Protein AF-A0A4P6KV57-F1 (afdb_monomer_lite)

Radius of gyration: 24.07 Å; chains: 1; bounding box: 72×40×76 Å

InterPro domains:
  IPR019658 Protein of unknown function DUF2515 [PF10720] (82-349)

Foldseek 3Di:
DFAAADAPDDDPQDDRDLCFPPDFFDFSDDPVPWDWDWDQDPVRDIDIDTDTDTHHLLNLLLSLLVVLQVLQDDPSHGDPLLLLSLLSLLLLLLSLCNNGVLPLLSLLVSLVSLLLSLLLVLLVVLLVVLVVVLVVLCVVCPPPPVSNVSNPVSVVSNVLSVVSNVLSSLLSSQLSSAVRSLSVCCSNPNLVSSVVSLVSQLVCQVVHPDDLPPQARTRDSDPLSSVLRVCSVVVVSLVSSLSVVCCSLPVRCLRRALVDPSNQVSQLVLLQCQLVVPVPPSHDFDKGFLALENDHDPLRMQGQDSDSPGGCSDSVSVSVSSSVNSVSSVVCCVDPNVVRSSVRSVCSSVSGRSD

Organism: NCBI:txid321985

Secondary structure (DSSP, 8-state):
------TTS-BTTBPPPTTTTPPTTSB-S-GGGPEEEEEE-TTS-EEEEEE--B--HHHHHHHHHHHHHHHTEETTEE-S-HHHHHHHHHHHHHHHHHH-TT-HHHHHHHHHHHHHHHHHHHHHHHHHHHHHHHHHHHHHHTT-HHHHHTTHHHHHHHHHHHHHHHHHHHHHHHHHHHHHHHHHHHHHHHHHHHHHHGGGGGGGGGGS---STTSS-TT---HHHHHHHHHHHTT-HHHHHHHHHHIIIIIIHIIIIIT-HHHHHHHHHHHHHHHTT-TT------EEESSSSSS--TTTEEE--S-TT--TTSHHHHHHHHHHHHHHHHHHHHSTTHHHHHHHHHHHHTT----

pLDDT: mean 92.67, std 7.38, range [50.84, 98.81]

Structure (mmCIF, N/CA/C/O backbone):
data_AF-A0A4P6KV57-F1
#
_entry.id   AF-A0A4P6KV57-F1
#
loop_
_atom_site.group_PDB
_atom_site.id
_atom_site.type_symbol
_atom_site.label_atom_id
_atom_site.label_alt_id
_atom_site.label_comp_id
_atom_site.label_asym_id
_atom_site.label_entity_id
_atom_site.label_seq_id
_atom_site.pdbx_PDB_ins_code
_atom_site.Cartn_x
_atom_site.Cartn_y
_atom_site.Cartn_z
_atom_site.occupancy
_atom_site.B_iso_or_equiv
_atom_site.auth_seq_id
_atom_site.auth_comp_id
_atom_site.auth_asym_id
_atom_site.auth_atom_id
_atom_site.pdbx_PDB_model_num
ATOM 1 N N . MET A 1 1 ? 15.065 -5.234 21.129 1.00 55.03 1 MET A N 1
ATOM 2 C CA . MET A 1 1 ? 13.691 -5.625 21.519 1.00 55.03 1 MET A CA 1
ATOM 3 C C . MET A 1 1 ? 12.799 -5.371 20.309 1.00 55.03 1 MET A C 1
ATOM 5 O O . MET A 1 1 ? 13.012 -4.352 19.666 1.00 55.03 1 MET A O 1
ATOM 9 N N . LEU A 1 2 ? 11.907 -6.297 19.933 1.00 84.06 2 LEU A N 1
ATOM 10 C CA . LEU A 1 2 ? 10.995 -6.078 18.798 1.00 84.06 2 LEU A CA 1
ATOM 11 C C . LEU A 1 2 ? 10.057 -4.913 19.125 1.00 84.06 2 LEU A C 1
ATOM 13 O O . LEU A 1 2 ? 9.496 -4.892 20.222 1.00 84.06 2 LEU A O 1
ATOM 17 N N . ALA A 1 3 ? 9.891 -3.966 18.202 1.00 91.06 3 ALA A N 1
ATOM 18 C CA . ALA A 1 3 ? 8.933 -2.882 18.394 1.00 91.06 3 ALA A CA 1
ATOM 19 C C . ALA A 1 3 ? 7.509 -3.453 18.425 1.00 91.06 3 ALA A C 1
ATOM 21 O O . ALA A 1 3 ? 7.165 -4.309 17.602 1.00 91.06 3 ALA A O 1
ATOM 22 N N . ARG A 1 4 ? 6.700 -2.992 19.380 1.00 93.94 4 ARG A N 1
ATOM 23 C CA . ARG A 1 4 ? 5.300 -3.384 19.541 1.00 93.94 4 ARG A CA 1
ATOM 24 C C . ARG A 1 4 ? 4.481 -2.149 19.867 1.00 93.94 4 ARG A C 1
ATOM 26 O O . ARG A 1 4 ? 4.747 -1.482 20.866 1.00 93.94 4 ARG A O 1
ATOM 33 N N . TYR A 1 5 ? 3.470 -1.892 19.051 1.00 94.12 5 TYR A N 1
ATOM 34 C CA . TYR A 1 5 ? 2.559 -0.793 19.295 1.00 94.12 5 TYR A CA 1
ATOM 35 C C . TYR A 1 5 ? 1.652 -1.120 20.485 1.00 94.12 5 TYR A C 1
ATOM 37 O O . TYR A 1 5 ? 1.171 -2.249 20.623 1.00 94.12 5 TYR A O 1
ATOM 45 N N . VAL A 1 6 ? 1.417 -0.123 21.337 1.00 93.75 6 VAL A N 1
ATOM 46 C CA . VAL A 1 6 ? 0.483 -0.203 22.461 1.00 93.75 6 VAL A CA 1
ATOM 47 C C . VAL A 1 6 ? -0.546 0.919 22.294 1.00 93.75 6 VAL A C 1
ATOM 49 O O . VAL A 1 6 ? -0.169 2.091 22.397 1.00 93.75 6 VAL A O 1
ATOM 52 N N . PRO A 1 7 ? -1.827 0.598 22.028 1.00 92.88 7 PRO A N 1
ATOM 53 C CA . PRO A 1 7 ? -2.888 1.597 21.922 1.00 92.88 7 PRO A CA 1
ATOM 54 C C . PRO A 1 7 ? -2.913 2.539 23.124 1.00 92.88 7 PRO A C 1
ATOM 56 O O . PRO A 1 7 ? -2.722 2.105 24.260 1.00 92.88 7 PRO A O 1
ATOM 59 N N . GLY A 1 8 ? -3.148 3.827 22.875 1.00 90.62 8 GLY A N 1
ATOM 60 C CA . GLY A 1 8 ? -3.235 4.833 23.940 1.00 90.62 8 GLY A CA 1
ATOM 61 C C . GLY A 1 8 ? -1.898 5.337 24.471 1.00 90.62 8 GLY A C 1
ATOM 62 O O . GLY A 1 8 ? -1.881 6.202 25.342 1.00 90.62 8 GLY A O 1
ATOM 63 N N . THR A 1 9 ? -0.779 4.839 23.944 1.00 90.88 9 THR A N 1
ATOM 64 C CA . THR A 1 9 ? 0.557 5.333 24.291 1.00 90.88 9 THR A CA 1
ATOM 65 C C . THR A 1 9 ? 1.109 6.229 23.190 1.00 90.88 9 THR A C 1
ATOM 67 O O . THR A 1 9 ? 0.762 6.099 22.013 1.00 90.88 9 THR A O 1
ATOM 70 N N . THR A 1 10 ? 1.962 7.178 23.571 1.00 87.19 10 THR A N 1
ATOM 71 C CA . THR A 1 10 ? 2.678 8.008 22.604 1.00 87.19 10 THR A CA 1
ATOM 72 C C . THR A 1 10 ? 3.737 7.176 21.883 1.00 87.19 10 THR A C 1
ATOM 74 O O . THR A 1 10 ? 4.454 6.379 22.484 1.00 87.19 10 THR A O 1
ATOM 77 N N . ASN A 1 11 ? 3.850 7.372 20.572 1.00 90.50 11 ASN A N 1
ATOM 78 C CA . ASN A 1 11 ? 4.838 6.710 19.727 1.00 90.50 11 ASN A CA 1
ATOM 79 C C . ASN A 1 11 ? 5.336 7.710 18.668 1.00 90.50 11 ASN A C 1
ATOM 81 O O . ASN A 1 11 ? 4.523 8.485 18.161 1.00 90.50 11 ASN A O 1
ATOM 85 N N . PRO A 1 12 ? 6.627 7.696 18.278 1.00 91.00 12 PRO A N 1
ATOM 86 C CA . PRO A 1 12 ? 7.194 8.625 17.291 1.00 91.00 12 PRO A CA 1
ATOM 87 C C . PRO A 1 12 ? 6.460 8.697 15.944 1.00 91.00 12 PRO A C 1
ATOM 89 O O . PRO A 1 12 ? 6.641 9.666 15.210 1.00 91.00 12 PRO A O 1
ATOM 92 N N . TYR A 1 13 ? 5.655 7.691 15.594 1.00 94.12 13 TYR A N 1
ATOM 93 C CA . TYR A 1 13 ? 4.989 7.621 14.293 1.00 94.12 13 TYR A CA 1
ATOM 94 C C . TYR A 1 13 ? 3.495 7.944 14.321 1.00 94.12 13 TYR A C 1
ATOM 96 O O . TYR A 1 13 ? 2.954 8.314 13.280 1.00 94.12 13 TYR A O 1
ATOM 104 N N . PHE A 1 14 ? 2.833 7.793 15.472 1.00 94.62 14 PHE A N 1
ATOM 105 C CA . PHE A 1 14 ? 1.376 7.879 15.579 1.00 94.62 14 PHE A CA 1
ATOM 106 C C . PHE A 1 14 ? 0.977 8.583 16.873 1.00 94.62 14 PHE A C 1
ATOM 108 O O . PHE A 1 14 ? 1.408 8.193 17.959 1.00 94.62 14 PHE A O 1
ATOM 115 N N . SER A 1 15 ? 0.126 9.600 16.751 1.00 91.19 15 SER A N 1
ATOM 116 C CA . SER A 1 15 ? -0.560 10.195 17.894 1.00 91.19 15 SER A CA 1
ATOM 117 C C . SER A 1 15 ? -1.608 9.234 18.451 1.00 91.19 15 SER A C 1
ATOM 119 O O . SER A 1 15 ? -2.119 8.373 17.733 1.00 91.19 15 SER A O 1
ATOM 121 N N . ILE A 1 16 ? -1.979 9.431 19.716 1.00 92.19 16 ILE A N 1
ATOM 122 C CA . ILE A 1 16 ? -3.110 8.724 20.322 1.00 92.19 16 ILE A CA 1
ATOM 123 C C . ILE A 1 16 ? -4.366 9.030 19.499 1.00 92.19 16 ILE A C 1
ATOM 125 O O . ILE A 1 16 ? -4.663 10.193 19.210 1.00 92.19 16 ILE A O 1
ATOM 129 N N . HIS A 1 17 ? -5.088 7.989 19.086 1.00 93.44 17 HIS A N 1
ATOM 130 C CA . HIS A 1 17 ? -6.300 8.162 18.297 1.00 93.44 17 HIS A CA 1
ATOM 131 C C . HIS A 1 17 ? -7.378 8.882 19.121 1.00 93.44 17 HIS A C 1
ATOM 133 O O . HIS A 1 17 ? -7.594 8.566 20.289 1.00 93.44 17 HIS A O 1
ATOM 139 N N . LYS A 1 18 ? -8.118 9.817 18.511 1.00 91.31 18 LYS A N 1
ATOM 140 C CA . LYS A 1 18 ? -9.109 10.652 19.222 1.00 91.31 18 LYS A CA 1
ATOM 141 C C . LYS A 1 18 ? -10.232 9.875 19.924 1.00 91.31 18 LYS A C 1
ATOM 143 O O . LYS A 1 18 ? -10.870 10.404 20.823 1.00 91.31 18 LYS A O 1
ATOM 148 N N . TYR A 1 19 ? -10.489 8.638 19.497 1.00 93.50 19 TYR A N 1
ATOM 149 C CA . TYR A 1 19 ? -11.479 7.741 20.104 1.00 93.50 19 TYR A CA 1
ATOM 150 C C . TYR A 1 19 ? -10.838 6.560 20.843 1.00 93.50 19 TYR A C 1
ATOM 152 O O . TYR A 1 19 ? -11.492 5.539 21.066 1.00 93.50 19 TYR A O 1
ATOM 160 N N . HIS A 1 20 ? -9.551 6.662 21.184 1.00 93.38 20 HIS A N 1
ATOM 161 C CA . HIS A 1 20 ? -8.875 5.668 22.009 1.00 93.38 20 HIS A CA 1
ATOM 162 C C . HIS A 1 20 ? -9.647 5.438 23.318 1.00 93.38 20 HIS A C 1
ATOM 164 O O . HIS A 1 20 ? -10.141 6.383 23.929 1.00 93.38 20 HIS A O 1
ATOM 170 N N . GLY A 1 21 ? -9.786 4.179 23.735 1.00 90.88 21 GLY A N 1
ATOM 171 C CA . GLY A 1 21 ? -10.456 3.808 24.986 1.00 90.88 21 GLY A CA 1
ATOM 172 C C . GLY A 1 21 ? -11.981 3.986 25.014 1.00 90.88 21 GLY A C 1
ATOM 173 O O . GLY A 1 21 ? -12.617 3.511 25.949 1.00 90.88 21 GLY A O 1
ATOM 174 N N . ILE A 1 22 ? -12.596 4.608 23.999 1.00 93.94 22 ILE A N 1
ATOM 175 C CA . ILE A 1 22 ? -14.054 4.777 23.915 1.00 93.94 22 ILE A CA 1
ATOM 176 C C . ILE A 1 22 ? -14.661 3.567 23.185 1.00 93.94 22 ILE A C 1
ATOM 178 O O . ILE A 1 22 ? -14.327 3.338 22.017 1.00 93.94 22 ILE A O 1
ATOM 182 N N . PRO A 1 23 ? -15.550 2.773 23.812 1.00 94.56 23 PRO A N 1
ATOM 183 C CA . PRO A 1 23 ? -16.242 1.684 23.128 1.00 94.56 23 PRO A CA 1
ATOM 184 C C . PRO A 1 23 ? -17.264 2.198 22.107 1.00 94.56 23 PRO A C 1
ATOM 186 O O . PRO A 1 23 ? -17.882 3.247 22.290 1.00 94.56 23 PRO A O 1
ATOM 189 N N . VAL A 1 24 ? -17.512 1.422 21.053 1.00 94.25 24 VAL A N 1
ATOM 190 C CA . VAL A 1 24 ? -18.626 1.689 20.128 1.00 94.25 24 VAL A CA 1
ATOM 191 C C . VAL A 1 24 ? -19.961 1.681 20.888 1.00 94.25 24 VAL A C 1
ATOM 193 O O . VAL A 1 24 ? -20.148 0.924 21.842 1.00 94.25 24 VAL A O 1
ATOM 196 N N . ASN A 1 25 ? -20.890 2.532 20.457 1.00 93.50 25 ASN A N 1
ATOM 197 C CA . ASN A 1 25 ? -22.170 2.853 21.092 1.00 93.50 25 ASN A CA 1
ATOM 198 C C . ASN A 1 25 ? -22.045 3.558 22.452 1.00 93.50 25 ASN A C 1
ATOM 200 O O . ASN A 1 25 ? -22.992 3.562 23.240 1.00 93.50 25 ASN A O 1
ATOM 204 N N . ARG A 1 26 ? -20.891 4.171 22.740 1.00 93.06 26 ARG A N 1
ATOM 205 C CA . ARG A 1 26 ? -20.710 5.063 23.892 1.00 93.06 26 ARG A CA 1
ATOM 206 C C . ARG A 1 26 ? -20.599 6.512 23.452 1.00 93.06 26 ARG A C 1
ATOM 208 O O . ARG A 1 26 ? -20.257 6.810 22.310 1.00 93.06 26 ARG A O 1
ATOM 215 N N . ASN A 1 27 ? -20.944 7.393 24.381 1.00 90.06 27 ASN A N 1
ATOM 216 C CA . ASN A 1 27 ? -20.897 8.830 24.186 1.00 90.06 27 ASN A CA 1
ATOM 217 C C . ASN A 1 27 ? -19.448 9.298 23.953 1.00 90.06 27 ASN A C 1
ATOM 219 O O . ASN A 1 27 ? -18.544 8.844 24.652 1.00 90.06 27 ASN A O 1
ATOM 223 N N . ILE A 1 28 ? -19.248 10.189 22.979 1.00 88.81 28 ILE A N 1
ATOM 224 C CA . ILE A 1 28 ? -17.928 10.742 22.618 1.00 88.81 28 ILE A CA 1
ATOM 225 C C . ILE A 1 28 ? -17.664 12.139 23.183 1.00 88.81 28 ILE A C 1
ATOM 227 O O . ILE A 1 28 ? -16.560 12.649 23.019 1.00 88.81 28 ILE A O 1
ATOM 231 N N . ARG A 1 29 ? -18.661 12.765 23.818 1.00 82.12 29 ARG A N 1
ATOM 232 C CA . ARG A 1 29 ? -18.535 14.096 24.426 1.00 82.12 29 ARG A CA 1
ATOM 233 C C . ARG A 1 29 ? -18.564 14.032 25.941 1.00 82.12 29 ARG A C 1
ATOM 235 O O . ARG A 1 29 ? -19.228 13.168 26.512 1.00 82.12 29 ARG A O 1
ATOM 242 N N . GLN A 1 30 ? -17.917 14.986 26.589 1.00 76.62 30 GLN A N 1
ATOM 243 C CA . GLN A 1 30 ? -18.019 15.141 28.036 1.00 76.62 30 GLN A CA 1
ATOM 244 C C . GLN A 1 30 ? -19.433 15.627 28.438 1.00 76.62 30 GLN A C 1
ATOM 246 O O . GLN A 1 30 ? -20.086 16.305 27.634 1.00 76.62 30 GLN A O 1
ATOM 251 N N . PRO A 1 31 ? -19.945 15.278 29.637 1.00 74.00 31 PRO A N 1
ATOM 252 C CA . PRO A 1 31 ? -21.265 15.708 30.112 1.00 74.00 31 PRO A CA 1
ATOM 253 C C . PRO A 1 31 ? -21.504 17.219 30.086 1.00 74.00 31 PRO A C 1
ATOM 255 O O . PRO A 1 31 ? -22.632 17.669 29.902 1.00 74.00 31 PRO A O 1
ATOM 258 N N . GLU A 1 32 ? -20.450 18.013 30.221 1.00 75.50 32 GLU A N 1
ATOM 259 C CA . GLU A 1 32 ? -20.501 19.475 30.236 1.00 75.50 32 GLU A CA 1
ATOM 260 C C . GLU A 1 32 ? -20.812 20.067 28.848 1.00 75.50 32 GLU A C 1
ATOM 262 O O . GLU A 1 32 ? -21.258 21.207 28.737 1.00 75.50 32 GLU A O 1
ATOM 267 N N . GLU A 1 33 ? -20.634 19.288 27.776 1.00 75.38 33 GLU A N 1
ATOM 268 C CA . GLU A 1 33 ? -20.907 19.696 26.390 1.00 75.38 33 GLU A CA 1
ATOM 269 C C . GLU A 1 33 ? -22.331 19.343 25.924 1.00 75.38 33 GLU A C 1
ATOM 271 O O . GLU A 1 33 ? -22.698 19.530 24.755 1.00 75.38 33 GLU A O 1
ATOM 276 N N . TRP A 1 34 ? -23.141 18.784 26.822 1.00 81.00 34 TRP A N 1
ATOM 277 C CA . TRP A 1 34 ? -24.468 18.270 26.523 1.00 81.00 34 TRP A CA 1
ATOM 278 C C . TRP A 1 34 ? -25.489 19.385 26.315 1.00 81.00 34 TRP A C 1
ATOM 280 O O . TRP A 1 34 ? -25.709 20.246 27.164 1.00 81.00 34 TRP A O 1
ATOM 290 N N . LYS A 1 35 ? -26.181 19.334 25.173 1.00 77.38 35 LYS A N 1
ATOM 291 C CA . LYS A 1 35 ? -27.259 20.273 24.858 1.00 77.38 35 LYS A CA 1
ATOM 292 C C . LYS A 1 35 ? -28.606 19.679 25.251 1.00 77.38 35 LYS A C 1
ATOM 294 O O . LYS A 1 35 ? -29.027 18.655 24.702 1.00 77.38 35 LYS A O 1
ATOM 299 N N . THR A 1 36 ? -29.296 20.352 26.165 1.00 82.19 36 THR A N 1
ATOM 300 C CA . THR A 1 36 ? -30.670 20.018 26.546 1.00 82.19 36 THR A CA 1
ATOM 301 C C . THR A 1 36 ? -31.629 20.423 25.428 1.00 82.19 36 THR A C 1
ATOM 303 O O . THR A 1 36 ? -31.625 21.571 24.984 1.00 82.19 36 THR A O 1
ATOM 306 N N . LYS A 1 37 ? -32.476 19.496 24.981 1.00 83.12 37 LYS A N 1
ATOM 307 C CA . LYS A 1 37 ? -33.562 19.755 24.030 1.00 83.12 37 LYS A CA 1
ATOM 308 C C . LYS A 1 37 ? -34.899 19.334 24.630 1.00 83.12 37 LYS A C 1
ATOM 310 O O . LYS A 1 37 ? -34.992 18.343 25.353 1.00 83.12 37 LYS A O 1
ATOM 315 N N . GLY A 1 38 ? -35.932 20.113 24.326 1.00 85.38 38 GLY A N 1
ATOM 316 C CA . GLY A 1 38 ? -37.315 19.719 24.566 1.00 85.38 38 GLY A CA 1
ATOM 317 C C . GLY A 1 38 ? -37.806 18.804 23.447 1.00 85.38 38 GLY A C 1
ATOM 318 O O . GLY A 1 38 ? -37.489 19.041 22.280 1.00 85.38 38 GLY A O 1
ATOM 319 N N . TYR A 1 39 ? -38.587 17.785 23.788 1.00 83.12 39 TYR A N 1
ATOM 320 C CA . TYR A 1 39 ? -39.282 16.935 22.821 1.00 83.12 39 TYR A CA 1
ATOM 321 C C . TYR A 1 39 ? -40.716 16.702 23.281 1.00 83.12 39 TYR A C 1
ATOM 323 O O . TYR A 1 39 ? -40.974 16.568 24.477 1.00 83.12 39 TYR A O 1
ATOM 331 N N . VAL A 1 40 ? -41.640 16.625 22.330 1.00 84.94 40 VAL A N 1
ATOM 332 C CA . VAL A 1 40 ? -43.042 16.294 22.594 1.00 84.94 40 VAL A CA 1
ATOM 333 C C . VAL A 1 40 ? -43.276 14.873 22.102 1.00 84.94 40 VAL A C 1
ATOM 335 O O . VAL A 1 40 ? -43.032 14.574 20.934 1.00 84.94 40 VAL A O 1
ATOM 338 N N . ALA A 1 41 ? -43.682 13.979 23.001 1.00 79.56 41 ALA A N 1
ATOM 339 C CA . ALA A 1 41 ? -44.022 12.610 22.630 1.00 79.56 41 ALA A CA 1
ATOM 340 C C . ALA A 1 41 ? -45.354 12.568 21.863 1.00 79.56 41 ALA A C 1
ATOM 342 O O . ALA A 1 41 ? -46.149 13.503 21.928 1.00 79.56 41 ALA A O 1
ATOM 343 N N . MET A 1 42 ? -45.636 11.455 21.176 1.00 81.50 42 MET A N 1
ATOM 344 C CA . MET A 1 42 ? -46.879 11.277 20.403 1.00 81.50 42 MET A CA 1
ATOM 345 C C . MET A 1 42 ? -48.161 11.446 21.237 1.00 81.50 42 MET A C 1
ATOM 347 O O . MET A 1 42 ? -49.208 11.759 20.689 1.00 81.50 42 MET A O 1
ATOM 351 N N . ASN A 1 43 ? -48.081 11.288 22.561 1.00 90.06 43 ASN A N 1
ATOM 352 C CA . ASN A 1 43 ? -49.187 11.528 23.493 1.00 90.06 43 ASN A CA 1
ATOM 353 C C . ASN A 1 43 ? -49.328 13.002 23.938 1.00 90.06 43 ASN A C 1
ATOM 355 O O . ASN A 1 43 ? -50.054 13.280 24.888 1.00 90.06 43 ASN A O 1
ATOM 359 N N . GLY A 1 44 ? -48.598 13.938 23.321 1.00 86.06 44 GLY A N 1
ATOM 360 C CA . GLY A 1 44 ? -48.636 15.371 23.638 1.00 86.06 44 GLY A CA 1
ATOM 361 C C . GLY A 1 44 ? -47.839 15.783 24.881 1.00 86.06 44 GLY A C 1
ATOM 362 O O . GLY A 1 44 ? -47.765 16.971 25.194 1.00 86.06 44 GLY A O 1
ATOM 363 N N . LYS A 1 45 ? -47.208 14.842 25.596 1.00 91.44 45 LYS A N 1
ATOM 364 C CA . LYS A 1 45 ? -46.428 15.150 26.800 1.00 91.44 45 LYS A CA 1
ATOM 365 C C . LYS A 1 45 ? -45.051 15.704 26.435 1.00 91.44 45 LYS A C 1
ATOM 367 O O . LYS A 1 45 ? -44.320 15.110 25.641 1.00 91.44 45 LYS A O 1
ATOM 372 N N . ALA A 1 46 ? -44.690 16.830 27.049 1.00 87.62 46 ALA A N 1
ATOM 373 C CA . ALA A 1 46 ? -43.379 17.447 26.895 1.00 87.62 46 ALA A CA 1
ATOM 374 C C . ALA A 1 46 ? -42.340 16.798 27.822 1.00 87.62 46 ALA A C 1
ATOM 376 O O . ALA A 1 46 ? -42.579 16.594 29.014 1.00 87.62 46 ALA A O 1
ATOM 377 N N . TYR A 1 47 ? -41.163 16.528 27.269 1.00 85.81 47 TYR A N 1
ATOM 378 C CA . TYR A 1 47 ? -39.992 16.006 27.960 1.00 85.81 47 TYR A CA 1
ATOM 379 C C . TYR A 1 47 ? -38.804 16.933 27.717 1.00 85.81 47 TYR A C 1
ATOM 381 O O . TYR A 1 47 ? -38.692 17.552 26.659 1.00 85.81 47 TYR A O 1
ATOM 389 N N . ARG A 1 48 ? -37.887 16.995 28.683 1.00 84.88 48 ARG A N 1
ATOM 390 C CA . ARG A 1 48 ? -36.524 17.476 28.443 1.00 84.88 48 ARG A CA 1
ATOM 391 C C . ARG A 1 48 ? -35.615 16.269 28.371 1.00 84.88 48 ARG A C 1
ATOM 393 O O . ARG A 1 48 ? -35.731 15.362 29.192 1.00 84.88 48 ARG A O 1
ATOM 400 N N . GLY A 1 49 ? -34.681 16.285 27.442 1.00 81.75 49 GLY A N 1
ATOM 401 C CA . GLY A 1 49 ? -33.563 15.366 27.499 1.00 81.75 49 GLY A CA 1
ATOM 402 C C . GLY A 1 49 ? -32.325 15.972 26.878 1.00 81.75 49 GLY A C 1
ATOM 403 O O . GLY A 1 49 ? -32.296 17.141 26.498 1.00 81.75 49 GLY A O 1
ATOM 404 N N . VAL A 1 50 ? -31.297 15.146 26.795 1.00 82.06 50 VAL A N 1
ATOM 405 C CA . VAL A 1 50 ? -30.005 15.514 26.243 1.00 82.06 50 VAL A CA 1
ATOM 406 C C . VAL A 1 50 ? -29.799 14.785 24.926 1.00 82.06 50 VAL A C 1
ATOM 408 O O . VAL A 1 50 ? -30.091 13.594 24.815 1.00 82.06 50 VAL A O 1
ATOM 411 N N . THR A 1 51 ? -29.269 15.494 23.931 1.00 79.94 51 THR A N 1
ATOM 412 C CA . THR A 1 51 ? -28.732 14.848 22.728 1.00 79.94 51 THR A CA 1
ATOM 413 C C . THR A 1 51 ? -27.284 14.446 22.990 1.00 79.94 51 THR A C 1
ATOM 415 O O . THR A 1 51 ? -26.447 15.313 23.235 1.00 79.94 51 THR A O 1
ATOM 418 N N . VAL A 1 52 ? -26.999 13.144 22.937 1.00 83.25 52 VAL A N 1
ATOM 419 C CA . VAL A 1 52 ? -25.641 12.593 23.052 1.00 83.25 52 VAL A CA 1
ATOM 420 C C . VAL A 1 52 ? -25.160 12.097 21.694 1.00 83.25 52 VAL A C 1
ATOM 422 O O . VAL A 1 52 ? -25.916 11.475 20.948 1.00 83.25 52 VAL A O 1
ATOM 425 N N . GLU A 1 53 ? -23.898 12.363 21.372 1.00 87.81 53 GLU A N 1
ATOM 426 C CA . GLU A 1 53 ? -23.261 11.818 20.175 1.00 87.81 53 GLU A CA 1
ATOM 427 C C . GLU A 1 53 ? -22.607 10.488 20.524 1.00 87.81 53 GLU A C 1
ATOM 429 O O . GLU A 1 53 ? -21.803 10.410 21.452 1.00 87.81 53 GLU A O 1
ATOM 434 N N . LEU A 1 54 ? -22.958 9.432 19.792 1.00 9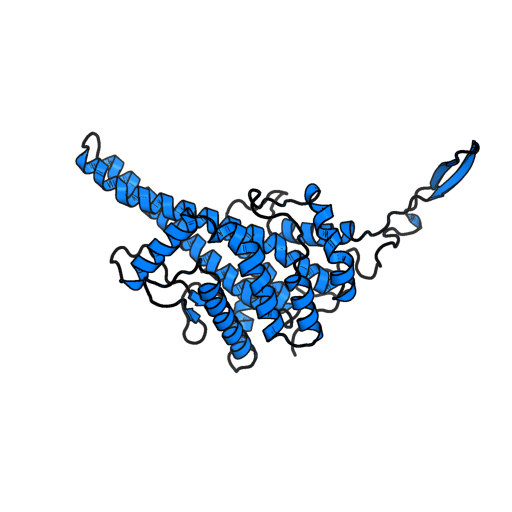2.06 54 LEU A N 1
ATOM 435 C CA . LEU A 1 54 ? -22.410 8.098 20.012 1.00 92.06 54 LEU A CA 1
ATOM 436 C C . LEU A 1 54 ? -21.317 7.781 18.991 1.00 92.06 54 LEU A C 1
ATOM 438 O O . LEU A 1 54 ? -21.445 8.065 17.795 1.00 92.06 54 LEU A O 1
ATOM 442 N N . LEU A 1 55 ? -20.260 7.118 19.456 1.00 95.44 55 LEU A N 1
ATOM 443 C CA . LEU A 1 55 ? -19.270 6.508 18.580 1.00 95.44 55 LEU A CA 1
ATOM 444 C C . LEU A 1 55 ? -19.916 5.334 17.848 1.00 95.44 55 LEU A C 1
ATOM 446 O O . LEU A 1 55 ? -20.285 4.349 18.481 1.00 95.44 55 LEU A O 1
ATOM 450 N N . THR A 1 56 ? -20.037 5.403 16.528 1.00 96.56 56 THR A N 1
ATOM 451 C CA . THR A 1 56 ? -20.507 4.276 15.714 1.00 96.56 56 THR A CA 1
ATOM 452 C C . THR A 1 56 ? -19.316 3.560 15.083 1.00 96.56 56 THR A C 1
ATOM 454 O O . THR A 1 56 ? -18.206 4.097 15.024 1.00 96.56 56 THR A O 1
ATOM 457 N N . ALA A 1 57 ? -19.540 2.343 14.591 1.00 97.31 57 ALA A N 1
ATOM 458 C CA . ALA A 1 57 ? -18.535 1.619 13.818 1.00 97.31 57 ALA A CA 1
ATOM 459 C C . ALA A 1 57 ? -18.148 2.394 12.547 1.00 97.31 57 ALA A C 1
ATOM 461 O O . ALA A 1 57 ? -16.981 2.453 12.168 1.00 97.31 57 ALA A O 1
ATOM 462 N N . GLU A 1 58 ? -19.129 3.037 11.919 1.00 97.38 58 GLU A N 1
ATOM 463 C CA . GLU A 1 58 ? -18.942 3.891 10.760 1.00 97.38 58 GLU A CA 1
ATOM 464 C C . GLU A 1 58 ? -18.098 5.134 11.093 1.00 97.38 58 GLU A C 1
ATOM 466 O O . GLU A 1 58 ? -17.203 5.469 10.321 1.00 97.38 58 GLU A O 1
ATOM 471 N N . HIS A 1 59 ? -18.319 5.777 12.250 1.00 95.06 59 HIS A N 1
ATOM 472 C CA . HIS A 1 59 ? -17.475 6.885 12.712 1.00 95.06 59 HIS A CA 1
ATOM 473 C C . HIS A 1 59 ? -16.017 6.443 12.898 1.00 95.06 59 HIS A C 1
ATOM 475 O O . HIS A 1 59 ? -15.117 7.178 12.504 1.00 95.06 59 HIS A O 1
ATOM 481 N N . LEU A 1 60 ? -15.767 5.250 13.453 1.00 96.06 60 LEU A N 1
ATOM 482 C CA . LEU A 1 60 ? -14.407 4.710 13.583 1.00 96.06 60 LEU A CA 1
ATOM 483 C C . LEU A 1 60 ? -13.751 4.441 12.225 1.00 96.06 60 LEU A C 1
ATOM 485 O O . LEU A 1 60 ? -12.616 4.847 11.998 1.00 96.06 60 LEU A O 1
ATOM 489 N N . TRP A 1 61 ? -14.441 3.770 11.303 1.00 98.12 61 TRP A N 1
ATOM 490 C CA . TRP A 1 61 ? -13.865 3.519 9.978 1.00 98.12 61 TRP A CA 1
ATOM 491 C C . TRP A 1 61 ? -13.556 4.808 9.229 1.00 98.12 61 TRP A C 1
ATOM 493 O O . TRP A 1 61 ? -12.529 4.897 8.557 1.00 98.12 61 TRP A O 1
ATOM 503 N N . GLU A 1 62 ? -14.419 5.812 9.365 1.00 97.75 62 GLU A N 1
ATOM 504 C CA . GLU A 1 62 ? -14.220 7.105 8.729 1.00 97.75 62 GLU A CA 1
ATOM 505 C C . GLU A 1 62 ? -12.961 7.801 9.233 1.00 97.75 62 GLU A C 1
ATOM 507 O O . GLU A 1 62 ? -12.229 8.356 8.420 1.00 97.75 62 GLU A O 1
ATOM 512 N N . THR A 1 63 ? -12.628 7.711 10.523 1.00 96.94 63 THR A N 1
ATOM 513 C CA . THR A 1 63 ? -11.403 8.344 11.034 1.00 96.94 63 THR A CA 1
ATOM 514 C C . THR A 1 63 ? -10.141 7.699 10.486 1.00 96.94 63 THR A C 1
ATOM 516 O O . THR A 1 63 ? -9.247 8.420 10.049 1.00 96.94 63 THR A O 1
ATOM 519 N N . PHE A 1 64 ? -10.079 6.367 10.428 1.00 98.06 64 PHE A N 1
ATOM 520 C CA . PHE A 1 64 ? -8.920 5.673 9.856 1.00 98.06 64 PHE A CA 1
ATOM 521 C C . PHE A 1 64 ? -8.826 5.848 8.336 1.00 98.06 64 PHE A C 1
ATOM 523 O O . PHE A 1 64 ? -7.725 5.916 7.786 1.00 98.06 64 PHE A O 1
ATOM 530 N N . GLN A 1 65 ? -9.964 5.954 7.643 1.00 98.44 65 GLN A N 1
ATOM 531 C CA . GLN A 1 65 ? -9.970 6.248 6.213 1.00 98.44 65 GLN A CA 1
ATOM 532 C C . GLN A 1 65 ? -9.510 7.683 5.933 1.00 98.44 65 GLN A C 1
ATOM 534 O O . GLN A 1 65 ? -8.694 7.889 5.036 1.00 98.44 65 GLN A O 1
ATOM 539 N N . LYS A 1 66 ? -9.981 8.665 6.713 1.00 97.75 66 LYS A N 1
ATOM 540 C CA . LYS A 1 66 ? -9.553 10.067 6.592 1.00 97.75 66 LYS A CA 1
ATOM 541 C C . LYS A 1 66 ? -8.083 10.242 6.903 1.00 97.75 66 LYS A C 1
ATOM 543 O O . LYS A 1 66 ? -7.397 10.935 6.170 1.00 97.75 66 LYS A O 1
ATOM 548 N N . GLU A 1 67 ? -7.578 9.526 7.894 1.00 97.38 67 GLU A N 1
ATOM 549 C CA . GLU A 1 67 ? -6.151 9.489 8.167 1.00 97.38 67 GLU A CA 1
ATOM 550 C C . GLU A 1 67 ? -5.332 8.991 6.965 1.00 97.38 67 GLU A C 1
ATOM 552 O O . GLU A 1 67 ? -4.329 9.607 6.609 1.00 97.38 67 GLU A O 1
ATOM 557 N N . ALA A 1 68 ? -5.769 7.918 6.296 1.00 98.31 68 ALA A N 1
ATOM 558 C CA . ALA A 1 68 ? -5.124 7.466 5.063 1.00 98.31 68 ALA A CA 1
ATOM 559 C C . ALA A 1 68 ? -5.198 8.537 3.964 1.00 98.31 68 ALA A C 1
ATOM 561 O O . ALA A 1 68 ? -4.198 8.823 3.313 1.00 98.31 68 ALA A O 1
ATOM 562 N N . GLU A 1 69 ? -6.363 9.155 3.764 1.00 98.31 69 GLU A N 1
ATOM 563 C CA . GLU A 1 69 ? -6.531 10.237 2.790 1.00 98.31 69 GLU A CA 1
ATOM 564 C C . GLU A 1 69 ? -5.593 11.419 3.076 1.00 98.31 69 GLU A C 1
ATOM 566 O O . GLU A 1 69 ? -4.912 11.889 2.166 1.00 98.31 69 GLU A O 1
ATOM 571 N N . ASP A 1 70 ? -5.529 11.876 4.324 1.00 97.69 70 ASP A N 1
ATOM 572 C CA . ASP A 1 70 ? -4.775 13.060 4.735 1.00 97.69 70 ASP A CA 1
ATOM 573 C C . ASP A 1 70 ? -3.263 12.864 4.569 1.00 97.69 70 ASP A C 1
ATOM 575 O O . ASP A 1 70 ? -2.554 13.801 4.200 1.00 97.69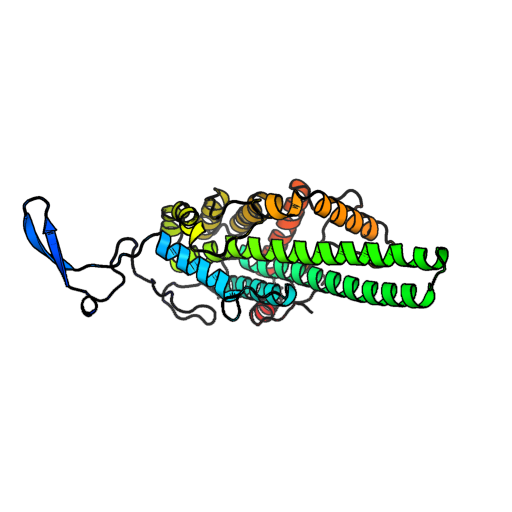 70 ASP A O 1
ATOM 579 N N . LEU A 1 71 ? -2.762 11.631 4.718 1.00 97.56 71 LEU A N 1
ATOM 580 C CA . LEU A 1 71 ? -1.356 11.301 4.448 1.00 97.56 71 LEU A CA 1
ATOM 581 C C . LEU A 1 71 ? -0.942 11.566 2.995 1.00 97.56 71 LEU A C 1
ATOM 583 O O . LEU A 1 71 ? 0.230 11.849 2.731 1.00 97.56 71 LEU A O 1
ATOM 587 N N . ILE A 1 72 ? -1.884 11.494 2.054 1.00 97.62 72 ILE A N 1
ATOM 588 C CA . ILE A 1 72 ? -1.642 11.678 0.617 1.00 97.62 72 ILE A CA 1
ATOM 589 C C . ILE A 1 72 ? -2.379 12.890 0.034 1.00 97.62 72 ILE A C 1
ATOM 591 O O . ILE A 1 72 ? -2.485 13.024 -1.191 1.00 97.62 72 ILE A O 1
ATOM 595 N N . LYS A 1 73 ? -2.862 13.785 0.902 1.00 97.38 73 LYS A N 1
ATOM 596 C CA . LYS A 1 73 ? -3.462 15.068 0.536 1.00 97.38 73 LYS A CA 1
ATOM 597 C C . LYS A 1 73 ? -2.573 16.240 0.944 1.00 97.38 73 LYS A C 1
ATOM 599 O O . LYS A 1 73 ? -1.818 16.188 1.912 1.00 97.38 73 LYS A O 1
ATOM 604 N N . VAL A 1 74 ? -2.698 17.327 0.195 1.00 94.62 74 VAL A N 1
ATOM 605 C CA . VAL A 1 74 ? -2.191 18.657 0.545 1.00 94.62 74 VAL A CA 1
ATOM 606 C C . VAL A 1 74 ? -3.315 19.644 0.248 1.00 94.62 74 VAL A C 1
ATOM 608 O O . VAL A 1 74 ? -3.930 19.584 -0.816 1.00 94.62 74 VAL A O 1
ATOM 611 N N . ASN A 1 75 ? -3.633 20.523 1.202 1.00 91.81 75 ASN A N 1
ATOM 612 C CA . ASN A 1 75 ? -4.724 21.502 1.082 1.00 91.81 75 ASN A CA 1
ATOM 613 C C . ASN A 1 75 ? -6.076 20.864 0.686 1.00 91.81 75 ASN A C 1
ATOM 615 O O . ASN A 1 75 ? -6.806 21.382 -0.157 1.00 91.81 75 ASN A O 1
ATOM 619 N N . GLY A 1 76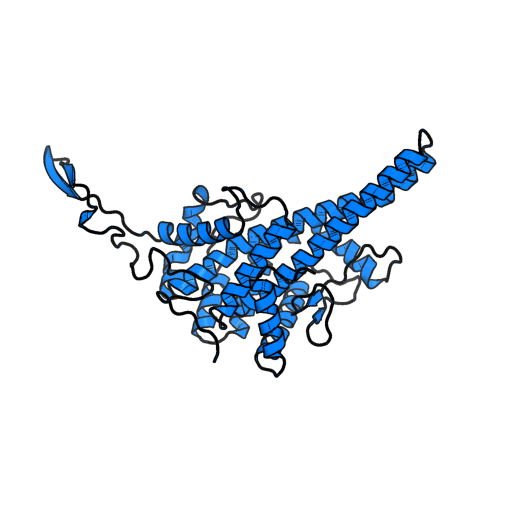 ? -6.386 19.693 1.256 1.00 91.19 76 GLY A N 1
ATOM 620 C CA . GLY A 1 76 ? -7.641 18.966 1.027 1.00 91.19 76 GLY A CA 1
ATOM 621 C C . GLY A 1 76 ? -7.744 18.209 -0.305 1.00 91.19 76 GLY A C 1
ATOM 622 O O . GLY A 1 76 ? -8.704 17.459 -0.493 1.00 91.19 76 GLY A O 1
ATOM 623 N N . LYS A 1 77 ? -6.764 18.336 -1.208 1.00 95.12 77 LYS A N 1
ATOM 624 C CA . LYS A 1 77 ? -6.720 17.633 -2.501 1.00 95.12 77 LYS A CA 1
ATOM 625 C C . LYS A 1 77 ? -5.638 16.564 -2.506 1.00 95.12 77 LYS A C 1
ATOM 627 O O . LYS A 1 77 ? -4.614 16.720 -1.848 1.00 95.12 77 LYS A O 1
ATOM 632 N N . PHE A 1 78 ? -5.862 15.473 -3.238 1.00 96.62 78 PHE A N 1
ATOM 633 C CA . PHE A 1 78 ? -4.825 14.458 -3.414 1.00 96.62 78 PHE A CA 1
ATOM 634 C C . PHE A 1 78 ? -3.618 15.056 -4.132 1.00 96.62 78 PHE A C 1
ATOM 636 O O . PHE A 1 78 ? -3.773 15.872 -5.037 1.00 96.62 78 PHE A O 1
ATOM 643 N N . ILE A 1 79 ? -2.421 14.637 -3.727 1.00 97.38 79 ILE A N 1
ATOM 644 C CA . ILE A 1 79 ? -1.175 15.047 -4.376 1.00 97.38 79 ILE A CA 1
ATOM 645 C C . ILE A 1 79 ? -1.195 14.554 -5.826 1.00 97.38 79 ILE A C 1
ATOM 647 O O . ILE A 1 79 ? -1.252 13.345 -6.057 1.00 97.38 79 ILE A O 1
ATOM 651 N N . GLU A 1 80 ? -1.143 15.487 -6.778 1.00 95.50 80 GLU A N 1
ATOM 652 C CA . GLU A 1 80 ? -1.188 15.203 -8.220 1.00 95.50 80 GLU A CA 1
ATOM 653 C C . GLU A 1 80 ? 0.101 14.550 -8.727 1.00 95.50 80 GLU A C 1
ATOM 655 O O . GLU A 1 80 ? 0.061 13.705 -9.611 1.00 95.50 80 GLU A O 1
ATOM 660 N N . ASN A 1 81 ? 1.251 14.892 -8.139 1.00 96.75 81 ASN A N 1
ATOM 661 C CA . ASN A 1 81 ? 2.515 14.248 -8.473 1.00 96.75 81 ASN A CA 1
ATOM 662 C C . ASN A 1 81 ? 2.571 12.836 -7.865 1.00 96.75 81 ASN A C 1
ATOM 664 O O . ASN A 1 81 ? 2.758 12.672 -6.655 1.00 96.75 81 ASN A O 1
ATOM 668 N N . ASP A 1 82 ? 2.455 11.815 -8.714 1.00 97.25 82 ASP A N 1
ATOM 669 C CA . ASP A 1 82 ? 2.393 10.414 -8.290 1.00 97.25 82 ASP A CA 1
ATOM 670 C C . ASP A 1 82 ? 3.681 9.933 -7.611 1.00 97.25 82 ASP A C 1
ATOM 672 O O . ASP A 1 82 ? 3.618 9.089 -6.716 1.00 97.25 82 ASP A O 1
ATOM 676 N N . ILE A 1 83 ? 4.842 10.495 -7.968 1.00 97.38 83 ILE A N 1
ATOM 677 C CA . ILE A 1 83 ? 6.131 10.166 -7.337 1.00 97.38 83 ILE A CA 1
ATOM 678 C C . ILE A 1 83 ? 6.152 10.679 -5.893 1.00 97.38 83 ILE A C 1
ATOM 680 O O . ILE A 1 83 ? 6.516 9.940 -4.976 1.00 97.38 83 ILE A O 1
ATOM 684 N N . GLU A 1 84 ? 5.733 11.927 -5.670 1.00 97.19 84 GLU A N 1
ATOM 685 C CA . GLU A 1 84 ? 5.639 12.498 -4.320 1.00 97.19 84 GLU A CA 1
ATOM 686 C C . GLU A 1 84 ? 4.582 11.769 -3.484 1.00 97.19 84 GLU A C 1
ATOM 688 O O . GLU A 1 84 ? 4.835 11.389 -2.338 1.00 97.19 84 GLU A O 1
ATOM 693 N N . ARG A 1 85 ? 3.415 11.486 -4.074 1.00 98.00 85 ARG A N 1
ATOM 694 C CA . ARG A 1 85 ? 2.372 10.705 -3.406 1.00 98.00 85 ARG A CA 1
ATOM 695 C C . ARG A 1 85 ? 2.882 9.320 -3.000 1.00 98.00 85 ARG A C 1
ATOM 697 O O . ARG A 1 85 ? 2.678 8.909 -1.857 1.00 98.00 85 ARG A O 1
ATOM 704 N N . ASN A 1 86 ? 3.580 8.625 -3.898 1.00 98.44 86 ASN A N 1
ATOM 705 C CA . ASN A 1 86 ? 4.168 7.318 -3.623 1.00 98.44 86 ASN A CA 1
ATOM 706 C C . ASN A 1 86 ? 5.177 7.374 -2.467 1.00 98.44 86 ASN A C 1
ATOM 708 O O . ASN A 1 86 ? 5.123 6.516 -1.589 1.00 98.44 86 ASN A O 1
ATOM 712 N N . ARG A 1 87 ? 6.040 8.399 -2.386 1.00 97.88 87 ARG A N 1
ATOM 713 C CA . ARG A 1 87 ? 6.970 8.558 -1.248 1.00 97.88 87 ARG A CA 1
ATOM 714 C C . ARG A 1 87 ? 6.244 8.605 0.094 1.00 97.88 87 ARG A C 1
ATOM 716 O O . ARG A 1 87 ? 6.674 7.945 1.041 1.00 97.88 87 ARG A O 1
ATOM 723 N N . ARG A 1 88 ? 5.116 9.318 0.171 1.00 98.25 88 ARG A N 1
ATOM 724 C CA . ARG A 1 88 ? 4.296 9.373 1.394 1.00 98.25 88 ARG A CA 1
ATOM 725 C C . ARG A 1 88 ? 3.650 8.031 1.729 1.00 98.25 88 ARG A C 1
ATOM 727 O O . ARG A 1 88 ? 3.637 7.646 2.897 1.00 98.25 88 ARG A O 1
ATOM 734 N N . ILE A 1 89 ? 3.190 7.297 0.717 1.00 98.75 89 ILE A N 1
ATOM 735 C CA . ILE A 1 89 ? 2.645 5.937 0.868 1.00 98.75 89 ILE A CA 1
ATOM 736 C C . ILE A 1 89 ? 3.720 4.978 1.399 1.00 98.75 89 ILE A C 1
ATOM 738 O O . ILE A 1 89 ? 3.491 4.276 2.386 1.00 98.75 89 ILE A O 1
ATOM 742 N N . ASN A 1 90 ? 4.918 4.990 0.806 1.00 98.56 90 ASN A N 1
ATOM 743 C CA . ASN A 1 90 ? 6.047 4.161 1.240 1.00 98.56 90 ASN A CA 1
ATOM 744 C C . ASN A 1 90 ? 6.388 4.443 2.708 1.00 98.56 90 ASN A C 1
ATOM 746 O O . ASN A 1 90 ? 6.525 3.518 3.513 1.00 98.56 90 ASN A O 1
ATOM 750 N N . ALA A 1 91 ? 6.474 5.729 3.060 1.00 98.62 91 ALA A N 1
ATOM 751 C CA . ALA A 1 91 ? 6.752 6.167 4.418 1.00 98.62 91 ALA A CA 1
ATOM 752 C C . ALA A 1 91 ? 5.670 5.701 5.400 1.00 98.62 91 ALA A C 1
ATOM 754 O O . ALA A 1 91 ? 5.996 5.234 6.489 1.00 98.62 91 ALA A O 1
ATOM 755 N N . ALA A 1 92 ? 4.393 5.783 5.024 1.00 98.69 92 ALA A N 1
ATOM 756 C CA . ALA A 1 92 ? 3.279 5.345 5.859 1.00 98.69 92 ALA A CA 1
ATOM 757 C C . ALA A 1 92 ? 3.334 3.837 6.163 1.00 98.69 92 ALA A C 1
ATOM 759 O O . ALA A 1 92 ? 3.161 3.443 7.319 1.00 98.69 92 ALA A O 1
ATOM 760 N N . TYR A 1 93 ? 3.649 3.000 5.170 1.00 98.81 93 TYR A N 1
ATOM 761 C CA . TYR A 1 93 ? 3.851 1.564 5.383 1.00 98.81 93 TYR A CA 1
ATOM 762 C C . TYR A 1 93 ? 5.074 1.257 6.255 1.00 98.81 93 TYR A C 1
ATOM 764 O O . TYR A 1 93 ? 4.985 0.444 7.176 1.00 98.81 93 TYR A O 1
ATOM 772 N N . ALA A 1 94 ? 6.196 1.948 6.031 1.00 98.69 94 ALA A N 1
ATOM 773 C CA . ALA A 1 94 ? 7.385 1.776 6.863 1.00 98.69 94 ALA A CA 1
ATOM 774 C C . ALA A 1 94 ? 7.112 2.157 8.328 1.00 98.69 94 ALA A C 1
ATOM 776 O O . ALA A 1 94 ? 7.517 1.437 9.239 1.00 98.69 94 ALA A O 1
ATOM 777 N N . LYS A 1 95 ? 6.363 3.242 8.563 1.00 98.56 95 LYS A N 1
ATOM 778 C CA . LYS A 1 95 ? 5.944 3.688 9.902 1.00 98.56 95 LYS A CA 1
ATOM 779 C C . LYS A 1 95 ? 5.066 2.666 10.623 1.00 98.56 95 LYS A C 1
ATOM 781 O O . LYS A 1 95 ? 5.248 2.477 11.822 1.00 98.56 95 LYS A O 1
ATOM 786 N N . LEU A 1 96 ? 4.159 1.981 9.916 1.00 98.56 96 LEU A N 1
ATOM 787 C CA . LEU A 1 96 ? 3.374 0.883 10.499 1.00 98.56 96 LEU A CA 1
ATOM 788 C C . LEU A 1 96 ? 4.294 -0.213 11.053 1.00 98.56 96 LEU A C 1
ATOM 790 O O . LEU A 1 96 ? 4.161 -0.596 12.211 1.00 98.56 96 LEU A O 1
ATOM 794 N N . TRP A 1 97 ? 5.257 -0.677 10.252 1.00 98.44 97 TRP A N 1
ATOM 795 C CA . TRP A 1 97 ? 6.171 -1.742 10.673 1.00 98.44 97 TRP A CA 1
ATOM 796 C C . TRP A 1 97 ? 7.148 -1.307 11.772 1.00 98.44 97 TRP A C 1
ATOM 798 O O . TRP A 1 97 ? 7.447 -2.085 12.678 1.00 98.44 97 TRP A O 1
ATOM 808 N N . LEU A 1 98 ? 7.650 -0.069 11.712 1.00 98.00 98 LEU A N 1
ATOM 809 C CA . LEU A 1 98 ? 8.551 0.475 12.734 1.00 98.00 98 LEU A CA 1
ATOM 810 C C . LEU A 1 98 ? 7.845 0.665 14.083 1.00 98.00 98 LEU A C 1
ATOM 812 O O . LEU A 1 98 ? 8.494 0.550 15.118 1.00 98.00 98 LEU A O 1
ATOM 816 N N . ALA A 1 99 ? 6.534 0.925 14.078 1.00 97.56 99 ALA A N 1
ATOM 817 C CA . ALA A 1 99 ? 5.729 0.975 15.296 1.00 97.56 99 ALA A CA 1
ATOM 818 C C . ALA A 1 99 ? 5.407 -0.426 15.846 1.00 97.56 99 ALA A C 1
ATOM 820 O O . ALA A 1 99 ? 5.436 -0.629 17.058 1.00 97.56 99 ALA A O 1
ATOM 821 N N . ASP A 1 100 ? 5.114 -1.397 14.975 1.00 97.62 100 ASP A N 1
ATOM 822 C CA . ASP A 1 100 ? 4.852 -2.786 15.359 1.00 97.62 100 ASP A CA 1
ATOM 823 C C . ASP A 1 100 ? 5.457 -3.766 14.345 1.00 97.62 100 ASP A C 1
ATOM 825 O O . ASP A 1 100 ? 4.968 -3.939 13.224 1.00 97.62 100 ASP A O 1
ATOM 829 N N . ASN A 1 101 ? 6.518 -4.465 14.757 1.00 97.44 101 ASN A N 1
ATOM 830 C CA . ASN A 1 101 ? 7.245 -5.388 13.885 1.00 97.44 101 ASN A CA 1
ATOM 831 C C . ASN A 1 101 ? 6.434 -6.639 13.507 1.00 97.44 101 ASN A C 1
ATOM 833 O O . ASN A 1 101 ? 6.865 -7.391 12.626 1.00 97.44 101 ASN A O 1
ATOM 837 N N . ARG A 1 102 ? 5.269 -6.873 14.133 1.00 97.50 102 ARG A N 1
ATOM 838 C CA . ARG A 1 102 ? 4.336 -7.925 13.707 1.00 97.50 102 ARG A CA 1
ATOM 839 C C . ARG A 1 102 ? 3.735 -7.631 12.329 1.00 97.50 102 ARG A C 1
ATOM 841 O O . ARG A 1 102 ? 3.389 -8.568 11.614 1.00 97.50 102 ARG A O 1
ATOM 848 N N . PHE A 1 103 ? 3.676 -6.365 11.905 1.00 98.12 103 PHE A N 1
ATOM 849 C CA . PHE A 1 103 ? 3.157 -5.955 10.593 1.00 98.12 103 PHE A CA 1
ATOM 850 C C . PHE A 1 103 ? 4.138 -6.202 9.448 1.00 98.12 103 PHE A C 1
ATOM 852 O O . PHE A 1 103 ? 4.394 -5.312 8.638 1.00 98.12 103 PHE A O 1
ATOM 859 N N . GLN A 1 104 ? 4.699 -7.411 9.345 1.00 98.50 104 GLN A N 1
ATOM 860 C CA . GLN A 1 104 ? 5.663 -7.738 8.291 1.00 98.50 104 GLN A CA 1
ATOM 861 C C . GLN A 1 104 ? 5.105 -7.523 6.878 1.00 98.50 104 GLN A C 1
ATOM 863 O O . GLN A 1 104 ? 5.868 -7.130 5.999 1.00 98.50 104 GLN A O 1
ATOM 868 N N . TRP A 1 105 ? 3.791 -7.677 6.664 1.00 98.69 105 TRP A N 1
ATOM 869 C CA . TRP A 1 105 ? 3.170 -7.291 5.394 1.00 98.69 105 TRP A CA 1
ATOM 870 C C . TRP A 1 105 ? 3.395 -5.802 5.097 1.00 98.69 105 TRP A C 1
ATOM 872 O O . TRP A 1 105 ? 3.832 -5.474 4.003 1.00 98.69 105 TRP A O 1
ATOM 882 N N . ALA A 1 106 ? 3.202 -4.905 6.072 1.00 98.69 106 ALA A N 1
ATOM 883 C CA . ALA A 1 106 ? 3.420 -3.470 5.880 1.00 98.69 106 ALA A CA 1
ATOM 884 C C . ALA A 1 106 ? 4.904 -3.146 5.637 1.00 98.69 106 ALA A C 1
ATOM 886 O O . ALA A 1 106 ? 5.227 -2.324 4.784 1.00 98.69 106 ALA A O 1
ATOM 887 N N . GLY A 1 107 ? 5.819 -3.834 6.327 1.00 98.38 107 GLY A N 1
ATOM 888 C CA . GLY A 1 107 ? 7.259 -3.703 6.079 1.00 98.38 107 GLY A CA 1
ATOM 889 C C . GLY A 1 107 ? 7.640 -4.106 4.649 1.00 98.38 107 GLY A C 1
ATOM 890 O O . GLY A 1 107 ? 8.334 -3.363 3.956 1.00 98.38 107 GLY A O 1
ATOM 891 N N . LEU A 1 108 ? 7.124 -5.240 4.169 1.00 98.56 108 LEU A N 1
ATOM 892 C CA . LEU A 1 108 ? 7.310 -5.688 2.788 1.00 98.56 108 LEU A CA 1
ATOM 893 C C . LEU A 1 108 ? 6.652 -4.729 1.782 1.00 98.56 108 LEU A C 1
ATOM 895 O O . LEU A 1 108 ? 7.263 -4.380 0.770 1.00 98.56 108 LEU A O 1
ATOM 899 N N . ALA A 1 109 ? 5.438 -4.261 2.080 1.00 98.50 109 ALA A N 1
ATOM 900 C CA . ALA A 1 109 ? 4.688 -3.319 1.256 1.00 98.50 109 ALA A CA 1
ATOM 901 C C . ALA A 1 109 ? 5.411 -1.974 1.114 1.00 98.50 109 ALA A C 1
ATOM 903 O O . ALA A 1 109 ? 5.361 -1.376 0.043 1.00 98.50 109 ALA A O 1
ATOM 904 N N . ALA A 1 110 ? 6.155 -1.520 2.129 1.00 98.56 110 ALA A N 1
ATOM 905 C CA . ALA A 1 110 ? 6.994 -0.327 2.016 1.00 98.56 110 ALA A CA 1
ATOM 906 C C . ALA A 1 110 ? 8.066 -0.481 0.919 1.00 98.56 110 ALA A C 1
ATOM 908 O O . ALA A 1 110 ? 8.265 0.435 0.120 1.00 98.56 110 ALA A O 1
ATOM 909 N N . PHE A 1 111 ? 8.712 -1.650 0.822 1.00 98.12 111 PHE A N 1
ATOM 910 C CA . PHE A 1 111 ? 9.680 -1.938 -0.244 1.00 98.12 111 PHE A CA 1
ATOM 911 C C . PHE A 1 111 ? 9.017 -2.129 -1.609 1.00 98.12 111 PHE A C 1
ATOM 913 O O . PHE A 1 111 ? 9.531 -1.619 -2.606 1.00 98.12 111 PHE A O 1
ATOM 920 N N . ALA A 1 112 ? 7.882 -2.829 -1.663 1.00 97.31 112 ALA A N 1
ATOM 921 C CA . ALA A 1 112 ? 7.142 -3.051 -2.905 1.00 97.31 112 ALA A CA 1
ATOM 922 C C . ALA A 1 112 ? 6.598 -1.740 -3.478 1.00 97.31 112 ALA A C 1
ATOM 924 O O . ALA A 1 112 ? 6.806 -1.434 -4.650 1.00 97.31 112 ALA A O 1
ATOM 925 N N . SER A 1 113 ? 6.002 -0.910 -2.629 1.00 97.81 113 SER A N 1
ATOM 926 C CA . SER A 1 113 ? 5.533 0.422 -2.993 1.00 97.81 113 SER A CA 1
ATOM 927 C C . SER A 1 113 ? 6.696 1.345 -3.387 1.00 97.81 113 SER A C 1
ATOM 929 O O . SER A 1 113 ? 6.579 2.084 -4.363 1.00 97.81 113 SER A O 1
ATOM 931 N N . LYS A 1 114 ? 7.863 1.245 -2.733 1.00 96.94 114 LYS A N 1
ATOM 932 C CA . LYS A 1 114 ? 9.085 1.941 -3.179 1.00 96.94 114 LYS A CA 1
ATOM 933 C C . LYS A 1 114 ? 9.506 1.508 -4.576 1.00 96.94 114 LYS A C 1
ATOM 935 O O . LYS A 1 114 ? 9.884 2.348 -5.388 1.00 96.94 114 LYS A O 1
ATOM 940 N N . GLN A 1 115 ? 9.423 0.217 -4.879 1.00 95.62 115 GLN A N 1
ATOM 941 C CA . GLN A 1 115 ? 9.736 -0.285 -6.211 1.00 95.62 115 GLN A CA 1
ATOM 942 C C . GLN A 1 115 ? 8.772 0.259 -7.276 1.00 95.62 115 GLN A C 1
ATOM 944 O O 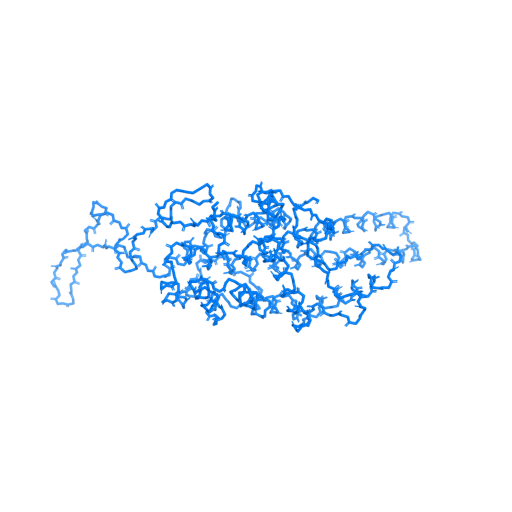. GLN A 1 115 ? 9.211 0.576 -8.382 1.00 95.62 115 GLN A O 1
ATOM 949 N N . VAL A 1 116 ? 7.493 0.451 -6.930 1.00 95.88 116 VAL A N 1
ATOM 950 C CA . VAL A 1 116 ? 6.539 1.184 -7.779 1.00 95.88 116 VAL A CA 1
ATOM 951 C C . VAL A 1 116 ? 7.013 2.623 -8.013 1.00 95.88 116 VAL A C 1
ATOM 953 O O . VAL A 1 116 ? 7.019 3.075 -9.154 1.00 95.88 116 VAL A O 1
ATOM 956 N N . GLY A 1 117 ? 7.504 3.312 -6.978 1.00 96.25 117 GLY A N 1
ATOM 957 C CA . GLY A 1 117 ? 8.123 4.639 -7.098 1.00 96.25 117 GLY A CA 1
ATOM 958 C C . GLY A 1 117 ? 9.303 4.695 -8.071 1.00 96.25 117 GLY A C 1
ATOM 959 O O . GLY A 1 117 ? 9.410 5.629 -8.862 1.00 96.25 117 GLY A O 1
ATOM 960 N N . CYS A 1 118 ? 10.158 3.672 -8.074 1.00 94.75 118 CYS A N 1
ATOM 961 C CA . CYS A 1 118 ? 11.240 3.548 -9.055 1.00 94.75 118 CYS A CA 1
ATOM 962 C C . CYS A 1 118 ? 10.704 3.380 -10.486 1.00 94.75 118 CYS A C 1
ATOM 964 O O . CYS A 1 118 ? 11.246 3.973 -11.417 1.00 94.75 118 CYS A O 1
ATOM 966 N N . GLY A 1 119 ? 9.610 2.629 -10.658 1.00 94.38 119 GLY A N 1
ATOM 967 C CA . GLY A 1 119 ? 8.904 2.524 -11.937 1.00 94.38 119 GLY A CA 1
ATOM 968 C C . GLY A 1 119 ? 8.304 3.851 -12.402 1.00 94.38 119 GLY A C 1
ATOM 969 O O . GLY A 1 119 ? 8.438 4.193 -13.573 1.00 94.38 119 GLY A O 1
ATOM 970 N N . LEU A 1 120 ? 7.728 4.639 -11.488 1.00 96.19 120 LEU A N 1
ATOM 971 C CA . LEU A 1 120 ? 7.234 5.989 -11.784 1.00 96.19 120 LEU A CA 1
ATOM 972 C C . LEU A 1 120 ? 8.363 6.925 -12.234 1.00 96.19 120 LEU A C 1
ATOM 974 O O . LEU A 1 120 ? 8.199 7.651 -13.212 1.00 96.19 120 LEU A O 1
ATOM 978 N N . LEU A 1 121 ? 9.517 6.895 -11.556 1.00 95.31 121 LEU A N 1
ATOM 979 C CA . LEU A 1 121 ? 10.695 7.675 -11.953 1.00 95.31 121 LEU A CA 1
ATOM 980 C C . LEU A 1 121 ? 11.189 7.295 -13.351 1.00 95.31 121 LEU A C 1
ATOM 982 O O . LEU A 1 121 ? 11.485 8.177 -14.155 1.00 95.31 121 LEU A O 1
ATOM 986 N N . HIS A 1 122 ? 11.267 5.996 -13.637 1.00 93.44 122 HIS A N 1
ATOM 987 C CA . HIS A 1 122 ? 11.692 5.505 -14.942 1.00 93.44 122 HIS A CA 1
ATOM 988 C C . HIS A 1 122 ? 10.715 5.930 -16.042 1.00 93.44 122 HIS A C 1
ATOM 990 O O . HIS A 1 122 ? 11.130 6.553 -17.014 1.00 93.44 122 HIS A O 1
ATOM 996 N N . ALA A 1 123 ? 9.416 5.687 -15.851 1.00 94.06 123 ALA A N 1
ATOM 997 C CA . ALA A 1 123 ? 8.372 6.077 -16.793 1.00 94.06 123 ALA A CA 1
ATOM 998 C C . ALA A 1 123 ? 8.368 7.593 -17.061 1.00 94.06 123 ALA A C 1
ATOM 1000 O O . ALA A 1 123 ? 8.352 8.030 -18.210 1.00 94.06 123 ALA A O 1
ATOM 1001 N N . HIS A 1 124 ? 8.477 8.410 -16.011 1.00 95.50 124 HIS A N 1
ATOM 1002 C CA . HIS A 1 124 ? 8.606 9.858 -16.164 1.00 95.50 124 HIS A CA 1
ATOM 1003 C C . HIS A 1 124 ? 9.867 10.237 -16.958 1.00 95.50 124 HIS A C 1
ATOM 1005 O O . HIS A 1 124 ? 9.803 11.060 -17.869 1.00 95.50 124 HIS A O 1
ATOM 1011 N N . GLY A 1 125 ? 11.014 9.624 -16.645 1.00 94.44 125 GLY A N 1
ATOM 1012 C CA . GLY A 1 125 ? 12.271 9.851 -17.361 1.00 94.44 125 GLY A CA 1
ATOM 1013 C C . GLY A 1 125 ? 12.177 9.522 -18.854 1.00 94.44 125 GLY A C 1
ATOM 1014 O O . GLY A 1 125 ? 12.588 10.341 -19.677 1.00 94.44 125 GLY A O 1
ATOM 1015 N N . LEU A 1 126 ? 11.584 8.375 -19.200 1.00 93.00 126 LEU A N 1
ATOM 1016 C CA . LEU A 1 126 ? 11.359 7.970 -20.592 1.00 93.00 126 LEU A CA 1
ATOM 1017 C C . LEU A 1 126 ? 10.428 8.939 -21.315 1.00 93.00 126 LEU A C 1
ATOM 1019 O O . LEU A 1 126 ? 10.757 9.387 -22.409 1.00 93.00 126 LEU A O 1
ATOM 1023 N N . SER A 1 127 ? 9.300 9.306 -20.700 1.00 94.38 127 SER A N 1
ATOM 1024 C CA . SER A 1 127 ? 8.357 10.259 -21.294 1.00 94.38 127 SER A CA 1
ATOM 1025 C C . SER A 1 127 ? 9.042 11.590 -21.620 1.00 94.38 127 SER A C 1
ATOM 1027 O O . SER A 1 127 ? 8.925 12.096 -22.739 1.00 94.38 127 SER A O 1
ATOM 1029 N N . GLU A 1 128 ? 9.830 12.133 -20.689 1.00 94.88 128 GLU A N 1
ATOM 1030 C CA . GLU A 1 128 ? 10.547 13.393 -20.900 1.00 94.88 128 GLU A CA 1
ATOM 1031 C C . GLU A 1 128 ? 11.652 13.286 -21.958 1.00 94.88 128 GLU A C 1
ATOM 1033 O O . GLU A 1 128 ? 11.833 14.215 -22.752 1.00 94.88 128 GLU A O 1
ATOM 1038 N N . GLN A 1 129 ? 12.373 12.164 -22.014 1.00 93.50 129 GLN A N 1
ATOM 1039 C CA . GLN A 1 129 ? 13.352 11.917 -23.072 1.00 93.50 129 GLN A CA 1
ATOM 1040 C C . GLN A 1 129 ? 12.671 11.842 -24.446 1.00 93.50 129 GLN A C 1
ATOM 1042 O O . GLN A 1 129 ? 13.039 12.588 -25.356 1.00 93.50 129 GLN A O 1
ATOM 1047 N N . SER A 1 130 ? 11.632 11.020 -24.585 1.00 92.75 130 SER A N 1
ATOM 1048 C CA . SER A 1 130 ? 10.916 10.847 -25.849 1.00 92.75 130 SER A CA 1
ATOM 1049 C C . SER A 1 130 ? 10.215 12.127 -26.312 1.00 92.75 130 SER A C 1
ATOM 1051 O O . SER A 1 130 ? 10.153 12.392 -27.511 1.00 92.75 130 SER A O 1
ATOM 1053 N N . LYS A 1 131 ? 9.747 12.986 -25.393 1.00 93.44 131 LYS A N 1
ATOM 1054 C CA . LYS A 1 131 ? 9.242 14.330 -25.738 1.00 93.44 131 LYS A CA 1
ATOM 1055 C C . LYS A 1 131 ? 10.318 15.209 -26.372 1.00 93.44 131 LYS A C 1
ATOM 1057 O O . LYS A 1 131 ? 10.016 15.949 -27.308 1.00 93.44 131 LYS A O 1
ATOM 1062 N N . LYS A 1 132 ? 11.555 15.163 -25.867 1.00 92.81 132 LYS A N 1
ATOM 1063 C CA . LYS A 1 132 ? 12.676 15.930 -26.437 1.00 92.81 132 LYS A CA 1
ATOM 1064 C C . LYS A 1 132 ? 13.038 15.422 -27.831 1.00 92.81 132 LYS A C 1
ATOM 1066 O O . LYS A 1 132 ? 13.188 16.237 -28.736 1.00 92.81 132 LYS A O 1
ATOM 1071 N N . GLU A 1 133 ? 13.101 14.104 -28.007 1.00 90.94 133 GLU A N 1
ATOM 1072 C CA . GLU A 1 133 ? 13.351 13.465 -29.307 1.00 90.94 133 GLU A CA 1
ATOM 1073 C C . GLU A 1 133 ? 12.241 13.774 -30.321 1.00 90.94 133 GLU A C 1
ATOM 1075 O O . GLU A 1 133 ? 12.510 14.117 -31.466 1.00 90.94 133 GLU A O 1
ATOM 1080 N N . LEU A 1 134 ? 10.973 13.744 -29.907 1.00 89.69 134 LEU A N 1
ATOM 1081 C CA . LEU A 1 134 ? 9.868 14.079 -30.803 1.00 89.69 134 LEU A CA 1
ATOM 1082 C C . LEU A 1 134 ? 9.925 15.544 -31.261 1.00 89.69 134 LEU A C 1
ATOM 1084 O O . LEU A 1 134 ? 9.678 15.841 -32.429 1.00 89.69 134 LEU A O 1
ATOM 1088 N N . ARG A 1 135 ? 10.284 16.469 -30.360 1.00 89.00 135 ARG A N 1
ATOM 1089 C CA . ARG A 1 135 ? 10.472 17.886 -30.714 1.00 89.00 135 ARG A CA 1
ATOM 1090 C C . ARG A 1 135 ? 11.609 18.075 -31.713 1.00 89.00 135 ARG A C 1
ATOM 1092 O O . ARG A 1 135 ? 11.440 18.858 -32.644 1.00 89.00 135 ARG A O 1
ATOM 1099 N N . SER A 1 136 ? 12.731 17.368 -31.546 1.00 87.81 136 SER A N 1
ATOM 1100 C CA . SER A 1 136 ? 13.841 17.462 -32.499 1.00 87.81 136 SER A CA 1
ATOM 1101 C C . SER A 1 136 ? 13.453 16.901 -33.866 1.00 87.81 136 SER A C 1
ATOM 1103 O O . SER A 1 136 ? 13.739 17.542 -34.874 1.00 87.81 136 SER A O 1
ATOM 1105 N N . VAL A 1 137 ? 12.722 15.781 -33.917 1.00 86.50 137 VAL A N 1
ATOM 1106 C CA . VAL A 1 137 ? 12.203 15.239 -35.182 1.00 86.50 137 VAL A CA 1
ATOM 1107 C C . VAL A 1 137 ? 11.270 16.232 -35.871 1.00 86.50 137 VAL A C 1
ATOM 1109 O O . VAL A 1 137 ? 11.464 16.508 -37.048 1.00 86.50 137 VAL A O 1
ATOM 1112 N N . ILE A 1 138 ? 10.295 16.811 -35.161 1.00 84.31 138 ILE A N 1
ATOM 1113 C CA . ILE A 1 138 ? 9.359 17.791 -35.745 1.00 84.31 138 ILE A CA 1
ATOM 1114 C C . ILE A 1 138 ? 10.112 19.009 -36.295 1.00 84.31 138 ILE A C 1
ATOM 1116 O O . ILE A 1 138 ? 9.797 19.491 -37.382 1.00 84.31 138 ILE A O 1
ATOM 1120 N N . GLN A 1 139 ? 11.124 19.487 -35.568 1.00 83.62 139 GLN A N 1
ATOM 1121 C CA . GLN A 1 139 ? 11.939 20.622 -35.995 1.00 83.62 139 GLN A CA 1
ATOM 1122 C C . GLN A 1 139 ? 12.746 20.321 -37.268 1.00 83.62 139 GLN A C 1
ATOM 1124 O O . GLN A 1 139 ? 12.905 21.206 -38.105 1.00 83.62 139 GLN A O 1
ATOM 1129 N N . VAL A 1 140 ? 13.244 19.091 -37.421 1.00 80.69 140 VAL A N 1
ATOM 1130 C CA . VAL A 1 140 ? 14.029 18.662 -38.592 1.00 80.69 140 VAL A CA 1
ATOM 1131 C C . VAL A 1 140 ? 13.135 18.272 -39.774 1.00 80.69 140 VAL A C 1
ATOM 1133 O O . VAL A 1 140 ? 13.516 18.486 -40.922 1.00 80.69 140 VAL A O 1
ATOM 1136 N N . ALA A 1 141 ? 11.950 17.717 -39.519 1.00 78.88 141 ALA A N 1
ATOM 1137 C CA . ALA A 1 141 ? 11.092 17.161 -40.558 1.00 78.88 141 ALA A CA 1
ATOM 1138 C C . ALA A 1 141 ? 10.476 18.227 -41.473 1.00 78.88 141 ALA A C 1
ATOM 1140 O O . ALA A 1 141 ? 10.370 17.995 -42.676 1.00 78.88 141 ALA A O 1
ATOM 1141 N N . GLY A 1 142 ? 10.080 19.393 -40.948 1.00 74.81 142 GLY A N 1
ATOM 1142 C CA . GLY A 1 142 ? 9.370 20.400 -41.745 1.00 74.81 142 GLY A CA 1
ATOM 1143 C C . GLY A 1 142 ? 8.153 19.789 -42.461 1.00 74.81 142 GLY A C 1
ATOM 1144 O O . GLY A 1 142 ? 7.257 19.268 -41.803 1.00 74.81 142 GLY A O 1
ATOM 1145 N N . ASN A 1 143 ? 8.152 19.798 -43.802 1.00 73.62 143 ASN A N 1
ATOM 1146 C CA . ASN A 1 143 ? 7.125 19.152 -44.642 1.00 73.62 143 ASN A CA 1
ATOM 1147 C C . ASN A 1 143 ? 7.532 17.763 -45.186 1.00 73.62 143 ASN A C 1
ATOM 1149 O O . ASN A 1 143 ? 6.795 17.181 -45.982 1.00 73.62 143 ASN A O 1
ATOM 1153 N N . ASN A 1 144 ? 8.702 17.232 -44.819 1.00 79.38 144 ASN A N 1
ATOM 1154 C CA . ASN A 1 144 ? 9.175 15.932 -45.294 1.00 79.38 144 ASN A CA 1
ATOM 1155 C C . ASN A 1 144 ? 8.514 14.791 -44.499 1.00 79.38 144 ASN A C 1
ATOM 1157 O O . ASN A 1 144 ? 8.761 14.602 -43.306 1.00 79.38 144 ASN A O 1
ATOM 1161 N N . THR A 1 145 ? 7.694 14.000 -45.188 1.00 74.88 145 THR A N 1
ATOM 1162 C CA . THR A 1 145 ? 6.954 12.857 -44.642 1.00 74.88 145 THR A CA 1
ATOM 1163 C C . THR A 1 145 ? 7.846 11.698 -44.190 1.00 74.88 145 THR A C 1
ATOM 1165 O O . THR A 1 145 ? 7.506 11.036 -43.210 1.00 74.88 145 THR A O 1
ATOM 1168 N N . GLU A 1 146 ? 8.995 11.460 -44.828 1.00 74.50 146 GLU A N 1
ATOM 1169 C CA . GLU A 1 146 ? 9.945 10.416 -44.404 1.00 74.50 146 GLU A CA 1
ATOM 1170 C C . GLU A 1 146 ? 10.625 10.794 -43.084 1.00 74.50 146 GLU A C 1
ATOM 1172 O O . GLU A 1 146 ? 10.710 9.983 -42.160 1.00 74.50 146 GLU A O 1
ATOM 1177 N N . ALA A 1 147 ? 11.023 12.062 -42.953 1.00 72.38 147 ALA A N 1
ATOM 1178 C CA . ALA A 1 147 ? 11.579 12.596 -41.713 1.00 72.38 147 ALA A CA 1
ATOM 1179 C C . ALA A 1 147 ? 10.532 12.628 -40.585 1.00 72.38 147 ALA A C 1
ATOM 1181 O O . ALA A 1 147 ? 10.855 12.333 -39.435 1.00 72.38 147 ALA A O 1
ATOM 1182 N N . ALA A 1 148 ? 9.260 12.896 -40.902 1.00 74.81 148 ALA A N 1
ATOM 1183 C CA . ALA A 1 148 ? 8.164 12.793 -39.936 1.00 74.81 148 ALA A CA 1
ATOM 1184 C C . ALA A 1 148 ? 7.969 11.351 -39.418 1.00 74.81 148 ALA A C 1
ATOM 1186 O O . ALA A 1 148 ? 7.643 11.154 -38.244 1.00 74.81 148 ALA A O 1
ATOM 1187 N N . GLY A 1 149 ? 8.237 10.339 -40.254 1.00 78.31 149 GLY A N 1
ATOM 1188 C CA . GLY A 1 149 ? 8.202 8.922 -39.878 1.00 78.31 149 GLY A CA 1
ATOM 1189 C C . GLY A 1 149 ? 9.170 8.553 -38.746 1.00 78.31 149 GLY A C 1
ATOM 1190 O O . GLY A 1 149 ? 8.874 7.659 -37.950 1.00 78.31 149 GLY A O 1
ATOM 1191 N N . MET A 1 150 ? 10.271 9.296 -38.585 1.00 81.81 150 MET A N 1
ATOM 1192 C CA . MET A 1 150 ? 11.216 9.111 -37.472 1.00 81.81 150 MET A CA 1
ATOM 1193 C C . MET A 1 150 ? 10.597 9.431 -36.100 1.00 81.81 150 MET A C 1
ATOM 1195 O O . MET A 1 150 ? 11.115 8.998 -35.072 1.00 81.81 150 MET A O 1
ATOM 1199 N N . GLY A 1 151 ? 9.472 10.155 -36.064 1.00 84.31 151 GLY A N 1
ATOM 1200 C CA . GLY A 1 151 ? 8.782 10.543 -34.831 1.00 84.31 151 GLY A CA 1
ATOM 1201 C C . GLY A 1 151 ? 7.888 9.446 -34.255 1.00 84.31 151 GLY A C 1
ATOM 1202 O O . GLY A 1 151 ? 7.504 9.524 -33.087 1.00 84.31 151 GLY A O 1
ATOM 1203 N N . VAL A 1 152 ? 7.576 8.405 -35.037 1.00 86.62 152 VAL A N 1
ATOM 1204 C CA . VAL A 1 152 ? 6.666 7.324 -34.623 1.00 86.62 152 VAL A CA 1
ATOM 1205 C C . VAL A 1 152 ? 7.221 6.562 -33.419 1.00 86.62 152 VAL A C 1
ATOM 1207 O O . VAL A 1 152 ? 6.494 6.339 -32.455 1.00 86.62 152 VAL A O 1
ATOM 1210 N N . GLY A 1 153 ? 8.510 6.209 -33.437 1.00 87.12 153 GLY A N 1
ATOM 1211 C CA . GLY A 1 153 ? 9.161 5.485 -32.338 1.00 87.12 153 GLY A CA 1
ATOM 1212 C C . GLY A 1 153 ? 9.081 6.237 -31.002 1.00 87.12 153 GLY A C 1
ATOM 1213 O O . GLY A 1 153 ? 8.460 5.729 -30.065 1.00 87.12 153 GLY A O 1
ATOM 1214 N N . PRO A 1 154 ? 9.626 7.467 -30.911 1.00 88.50 154 PRO A N 1
ATOM 1215 C CA . PRO A 1 154 ? 9.527 8.291 -29.706 1.00 88.50 154 PRO A CA 1
ATOM 1216 C C . PRO A 1 154 ? 8.082 8.545 -29.259 1.00 88.50 154 PRO A C 1
ATOM 1218 O O . PRO A 1 154 ? 7.797 8.527 -28.062 1.00 88.50 154 PRO A O 1
ATOM 1221 N N . ALA A 1 155 ? 7.141 8.740 -30.190 1.00 89.81 155 ALA A N 1
ATOM 1222 C CA . ALA A 1 155 ? 5.733 8.923 -29.841 1.00 89.81 155 ALA A CA 1
ATOM 1223 C C . ALA A 1 155 ? 5.131 7.680 -29.160 1.00 89.81 155 ALA A C 1
ATOM 1225 O O . ALA A 1 155 ? 4.425 7.821 -28.160 1.00 89.81 155 ALA A O 1
ATOM 1226 N N . VAL A 1 156 ? 5.434 6.475 -29.659 1.00 89.75 156 VAL A N 1
ATOM 1227 C CA . VAL A 1 156 ? 4.994 5.210 -29.043 1.00 89.75 156 VAL A CA 1
ATOM 1228 C C . VAL A 1 156 ? 5.589 5.052 -27.644 1.00 89.75 156 VAL A C 1
ATOM 1230 O O . VAL A 1 156 ? 4.833 4.833 -26.699 1.00 89.75 156 VAL A O 1
ATOM 1233 N N . ILE A 1 157 ? 6.904 5.244 -27.490 1.00 90.00 157 ILE A N 1
ATOM 1234 C CA . ILE A 1 157 ? 7.591 5.116 -26.191 1.00 90.00 157 ILE A CA 1
ATOM 1235 C C . ILE A 1 157 ? 7.015 6.101 -25.173 1.00 90.00 157 ILE A C 1
ATOM 1237 O O . ILE A 1 157 ? 6.723 5.723 -24.039 1.00 90.00 157 ILE A O 1
ATOM 1241 N N . ARG A 1 158 ? 6.795 7.357 -25.579 1.00 92.00 158 ARG A N 1
ATOM 1242 C CA . ARG A 1 158 ? 6.194 8.372 -24.710 1.00 92.00 158 ARG A CA 1
ATOM 1243 C C . ARG A 1 158 ? 4.814 7.941 -24.221 1.00 92.00 158 ARG A C 1
ATOM 1245 O O . ARG A 1 158 ? 4.553 8.029 -23.027 1.00 92.00 158 ARG A O 1
ATOM 1252 N N . ASN A 1 159 ? 3.951 7.484 -25.127 1.00 92.00 159 ASN A N 1
ATOM 1253 C CA . ASN A 1 159 ? 2.587 7.093 -24.780 1.00 92.00 159 ASN A CA 1
ATOM 1254 C C . ASN A 1 159 ? 2.574 5.868 -23.846 1.00 92.00 159 ASN A C 1
ATOM 1256 O O . ASN A 1 159 ? 1.800 5.838 -22.892 1.00 92.00 159 ASN A O 1
ATOM 1260 N N . GLU A 1 160 ? 3.442 4.877 -24.079 1.00 90.75 160 GLU A N 1
ATOM 1261 C CA . GLU A 1 160 ? 3.588 3.723 -23.179 1.00 90.75 160 GLU A CA 1
ATOM 1262 C C . GLU A 1 160 ? 4.108 4.140 -21.797 1.00 90.75 160 GLU A C 1
ATOM 1264 O O . GLU A 1 160 ? 3.597 3.676 -20.776 1.00 90.75 160 GLU A O 1
ATOM 1269 N N . ALA A 1 161 ? 5.081 5.052 -21.746 1.00 93.31 161 ALA A N 1
ATOM 1270 C CA . ALA A 1 161 ? 5.630 5.568 -20.500 1.00 93.31 161 ALA A CA 1
ATOM 1271 C C . ALA A 1 161 ? 4.600 6.392 -19.704 1.00 93.31 161 ALA A C 1
ATOM 1273 O O . ALA A 1 161 ? 4.462 6.198 -18.497 1.00 93.31 161 ALA A O 1
ATOM 1274 N N . GLU A 1 162 ? 3.834 7.264 -20.365 1.00 95.38 162 GLU A N 1
ATOM 1275 C CA . GLU A 1 162 ? 2.741 8.030 -19.746 1.00 95.38 162 GLU A CA 1
ATOM 1276 C C . GLU A 1 162 ? 1.651 7.095 -19.200 1.00 95.38 162 GLU A C 1
ATOM 1278 O O . GLU A 1 162 ? 1.270 7.209 -18.035 1.00 95.38 162 GLU A O 1
ATOM 1283 N N . PHE A 1 163 ? 1.245 6.088 -19.979 1.00 95.19 163 PHE A N 1
ATOM 1284 C CA . PHE A 1 163 ? 0.297 5.068 -19.527 1.00 95.19 163 PHE A CA 1
ATOM 1285 C C . PHE A 1 163 ? 0.802 4.308 -18.290 1.00 95.19 163 PHE A C 1
ATOM 1287 O O . PHE A 1 163 ? 0.064 4.130 -17.317 1.00 95.19 163 PHE A O 1
ATOM 1294 N N . MET A 1 164 ? 2.065 3.868 -18.295 1.00 94.44 164 MET A N 1
ATOM 1295 C CA . MET A 1 164 ? 2.653 3.167 -17.151 1.00 94.44 164 MET A CA 1
ATOM 1296 C C . MET A 1 164 ? 2.735 4.064 -15.916 1.00 94.44 164 MET A C 1
ATOM 1298 O O . MET A 1 164 ? 2.440 3.596 -14.815 1.00 94.44 164 MET A O 1
ATOM 1302 N N . TYR A 1 165 ? 3.094 5.340 -16.083 1.00 96.56 165 TYR A N 1
ATOM 1303 C CA . TYR A 1 165 ? 3.111 6.315 -14.994 1.00 96.56 165 TYR A CA 1
ATOM 1304 C C . TYR A 1 165 ? 1.730 6.416 -14.331 1.00 96.56 165 TYR A C 1
ATOM 1306 O O . TYR A 1 165 ? 1.601 6.174 -13.128 1.00 96.56 165 TYR A O 1
ATOM 1314 N N . GLU A 1 166 ? 0.687 6.658 -15.128 1.00 96.62 166 GLU A N 1
ATOM 1315 C CA . GLU A 1 166 ? -0.689 6.791 -14.643 1.00 96.62 166 GLU A CA 1
ATOM 1316 C C . GLU A 1 166 ? -1.191 5.512 -13.961 1.00 96.62 166 GLU A C 1
ATOM 1318 O O . GLU A 1 166 ? -1.745 5.559 -12.856 1.00 96.62 166 GLU A O 1
ATOM 1323 N N . ARG A 1 167 ? -0.980 4.341 -14.580 1.00 96.12 167 ARG A N 1
ATOM 1324 C CA . ARG A 1 167 ? -1.446 3.060 -14.027 1.00 96.12 167 ARG A CA 1
ATOM 1325 C C . ARG A 1 167 ? -0.756 2.716 -12.713 1.00 96.12 167 ARG A C 1
ATOM 1327 O O . ARG A 1 167 ? -1.432 2.308 -11.765 1.00 96.12 167 ARG A O 1
ATOM 1334 N N . LEU A 1 168 ? 0.558 2.908 -12.616 1.00 96.62 168 LEU A N 1
ATOM 1335 C CA . LEU A 1 168 ? 1.300 2.666 -11.377 1.00 96.62 168 LEU A CA 1
ATOM 1336 C C . LEU A 1 168 ? 0.840 3.608 -10.256 1.00 96.62 168 LEU A C 1
ATOM 1338 O O . LEU A 1 168 ? 0.589 3.154 -9.134 1.00 96.62 168 LEU A O 1
ATOM 1342 N N . GLY A 1 169 ? 0.666 4.896 -10.561 1.00 97.75 169 GLY A N 1
ATOM 1343 C CA . GLY A 1 169 ? 0.192 5.893 -9.604 1.00 97.75 169 GLY A CA 1
ATOM 1344 C C . GLY A 1 169 ? -1.237 5.633 -9.124 1.00 97.75 169 GLY A C 1
ATOM 1345 O O . GLY A 1 169 ? -1.516 5.749 -7.921 1.00 97.75 169 GLY A O 1
ATOM 1346 N N . PHE A 1 170 ? -2.128 5.235 -10.036 1.00 97.62 170 PHE A N 1
ATOM 1347 C CA . PHE A 1 170 ? -3.509 4.845 -9.744 1.00 97.62 170 PHE A CA 1
ATOM 1348 C C . PHE A 1 170 ? -3.577 3.607 -8.844 1.00 97.62 170 PHE A C 1
ATOM 1350 O O . PHE A 1 170 ? -4.217 3.646 -7.788 1.00 97.62 170 PHE A O 1
ATOM 1357 N N . GLY A 1 171 ? -2.880 2.531 -9.223 1.00 97.12 171 GLY A N 1
ATOM 1358 C CA . GLY A 1 171 ? -2.866 1.281 -8.466 1.00 97.12 171 GLY A CA 1
ATOM 1359 C C . GLY A 1 171 ? -2.308 1.458 -7.055 1.00 97.12 171 GLY A C 1
ATOM 1360 O O . GLY A 1 171 ? -2.911 0.990 -6.088 1.00 97.12 171 GLY A O 1
ATOM 1361 N N . ASN A 1 172 ? -1.206 2.202 -6.920 1.00 98.06 172 ASN A N 1
ATOM 1362 C CA . ASN A 1 172 ? -0.580 2.482 -5.629 1.00 98.06 172 ASN A CA 1
ATOM 1363 C C . ASN A 1 172 ? -1.502 3.272 -4.687 1.00 98.06 172 ASN A C 1
ATOM 1365 O O . ASN A 1 172 ? -1.642 2.908 -3.520 1.00 98.06 172 ASN A O 1
ATOM 1369 N N . LYS A 1 173 ? -2.183 4.304 -5.206 1.00 98.19 173 LYS A N 1
ATOM 1370 C CA . LYS A 1 173 ? -3.162 5.100 -4.448 1.00 98.19 173 LYS A CA 1
ATOM 1371 C C . LYS A 1 173 ? -4.330 4.240 -3.958 1.00 98.19 173 LYS A C 1
ATOM 1373 O O . LYS A 1 173 ? -4.658 4.281 -2.775 1.00 98.19 173 LYS A O 1
ATOM 1378 N N . CYS A 1 174 ? -4.952 3.470 -4.853 1.00 97.88 174 CYS A N 1
ATOM 1379 C CA . CYS A 1 174 ? -6.126 2.661 -4.514 1.00 97.88 174 CYS A CA 1
ATOM 1380 C C . CYS A 1 174 ? -5.789 1.570 -3.494 1.00 97.88 174 CYS A C 1
ATOM 1382 O O . CYS A 1 174 ? -6.516 1.396 -2.518 1.00 97.88 174 CYS A O 1
ATOM 1384 N N . LEU A 1 175 ? -4.660 0.878 -3.681 1.00 98.19 175 LEU A N 1
ATOM 1385 C CA . LEU A 1 175 ? -4.198 -0.144 -2.745 1.00 98.19 175 LEU A CA 1
ATOM 1386 C C . LEU A 1 175 ? -3.928 0.439 -1.351 1.00 98.19 175 LEU A C 1
ATOM 1388 O O . LEU A 1 175 ? -4.338 -0.140 -0.344 1.00 98.19 175 LEU A O 1
ATOM 1392 N N . PHE A 1 176 ? -3.271 1.600 -1.294 1.00 98.69 176 PHE A N 1
ATOM 1393 C CA . PHE A 1 176 ? -2.997 2.290 -0.038 1.00 98.69 176 PHE A CA 1
ATOM 1394 C C . PHE A 1 176 ? -4.276 2.671 0.705 1.00 98.69 176 PHE A C 1
ATOM 1396 O O . PHE A 1 176 ? -4.418 2.347 1.887 1.00 98.69 176 PHE A O 1
ATOM 1403 N N . LEU A 1 177 ? -5.224 3.294 0.001 1.00 98.50 177 LEU A N 1
ATOM 1404 C CA . LEU A 1 177 ? -6.514 3.681 0.567 1.00 98.50 177 LEU A CA 1
ATOM 1405 C C . LEU A 1 177 ? -7.362 2.478 0.995 1.00 98.50 177 LEU A C 1
ATOM 1407 O O . LEU A 1 177 ? -8.245 2.655 1.834 1.00 98.50 177 LEU A O 1
ATOM 1411 N N . ASP A 1 178 ? -7.106 1.276 0.471 1.00 98.06 178 ASP A N 1
ATOM 1412 C CA . ASP A 1 178 ? -7.771 0.075 0.962 1.00 98.06 178 ASP A CA 1
ATOM 1413 C C . ASP A 1 178 ? -7.120 -0.507 2.223 1.00 98.06 178 ASP A C 1
ATOM 1415 O O . ASP A 1 178 ? -7.789 -0.702 3.238 1.00 98.06 178 ASP A O 1
ATOM 1419 N N . ILE A 1 179 ? -5.814 -0.781 2.172 1.00 98.25 179 ILE A N 1
ATOM 1420 C CA . ILE A 1 179 ? -5.164 -1.629 3.179 1.00 98.25 179 ILE A CA 1
ATOM 1421 C C . ILE A 1 179 ? -4.641 -0.843 4.386 1.00 98.25 179 ILE A C 1
ATOM 1423 O O . ILE A 1 179 ? -4.610 -1.374 5.504 1.00 98.25 179 ILE A O 1
ATOM 1427 N N . TYR A 1 180 ? -4.221 0.410 4.204 1.00 98.75 180 TYR A N 1
ATOM 1428 C CA . TYR A 1 180 ? -3.682 1.201 5.313 1.00 98.75 180 TYR A CA 1
ATOM 1429 C C . TYR A 1 180 ? -4.706 1.416 6.448 1.00 98.75 180 TYR A C 1
ATOM 1431 O O . TYR A 1 180 ? -4.360 1.137 7.602 1.00 98.75 180 TYR A O 1
ATOM 1439 N N . PRO A 1 181 ? -5.973 1.803 6.173 1.00 98.69 181 PRO A N 1
ATOM 1440 C CA . PRO A 1 181 ? -6.996 1.930 7.213 1.00 98.69 181 PRO A CA 1
ATOM 1441 C C . PRO A 1 181 ? -7.239 0.636 7.995 1.00 98.69 181 PRO A C 1
ATOM 1443 O O . PRO A 1 181 ? -7.477 0.696 9.196 1.00 98.69 181 PRO A O 1
ATOM 1446 N N . LEU A 1 182 ? -7.146 -0.533 7.346 1.00 98.75 182 LEU A N 1
ATOM 1447 C CA . LEU A 1 182 ? -7.320 -1.834 8.007 1.00 98.75 182 LEU A CA 1
ATOM 1448 C C . LEU A 1 182 ? -6.245 -2.061 9.075 1.00 98.75 182 LEU A C 1
ATOM 1450 O O . LEU A 1 182 ? -6.561 -2.427 10.205 1.00 98.75 182 LEU A O 1
ATOM 1454 N N . HIS A 1 183 ? -4.982 -1.788 8.731 1.00 98.56 183 HIS A N 1
ATOM 1455 C CA . HIS A 1 183 ? -3.866 -1.908 9.669 1.00 98.56 183 HIS A CA 1
ATOM 1456 C C . HIS A 1 183 ? -4.007 -0.933 10.828 1.00 98.56 183 HIS A C 1
ATOM 1458 O O . HIS A 1 183 ? -3.785 -1.317 11.970 1.00 98.56 183 HIS A O 1
ATOM 1464 N N . ARG A 1 184 ? -4.402 0.314 10.554 1.00 98.06 184 ARG A N 1
ATOM 1465 C CA . ARG A 1 184 ? -4.591 1.325 11.598 1.00 98.06 184 ARG A CA 1
ATOM 1466 C C . ARG A 1 184 ? -5.759 1.019 12.518 1.00 98.06 184 ARG A C 1
ATOM 1468 O O . ARG A 1 184 ? -5.597 1.160 13.727 1.00 98.06 184 ARG A O 1
ATOM 1475 N N . PHE A 1 185 ? -6.871 0.532 11.971 1.00 98.31 185 PHE A N 1
ATOM 1476 C CA . PHE A 1 185 ? -7.993 0.056 12.769 1.00 98.31 185 PHE A CA 1
ATOM 1477 C C . PHE A 1 185 ? -7.542 -1.071 13.696 1.00 98.31 185 PHE A C 1
ATOM 1479 O O . PHE A 1 185 ? -7.714 -0.969 14.907 1.00 98.31 185 PHE A O 1
ATOM 1486 N N . TYR A 1 186 ? -6.935 -2.129 13.147 1.00 98.19 186 TYR A N 1
ATOM 1487 C CA . TYR A 1 186 ? -6.455 -3.261 13.942 1.00 98.19 186 TYR A CA 1
ATOM 1488 C C . TYR A 1 186 ? -5.429 -2.821 14.996 1.00 98.19 186 TYR A C 1
ATOM 1490 O O . TYR A 1 186 ? -5.521 -3.225 16.151 1.00 98.19 186 TYR A O 1
ATOM 1498 N N . MET A 1 187 ? -4.480 -1.963 14.613 1.00 95.88 187 MET A N 1
ATOM 1499 C CA . MET A 1 187 ? -3.428 -1.467 15.496 1.00 95.88 187 MET A CA 1
ATOM 1500 C C . MET A 1 187 ? -4.002 -0.737 16.714 1.00 95.88 187 MET A C 1
ATOM 1502 O O . MET A 1 187 ? -3.462 -0.888 17.801 1.00 95.88 187 MET A O 1
ATOM 1506 N N . GLU A 1 188 ? -5.091 0.015 16.545 1.00 96.31 188 GLU A N 1
ATOM 1507 C CA . GLU A 1 188 ? -5.711 0.819 17.604 1.00 96.31 188 GLU A CA 1
ATOM 1508 C C . GLU A 1 188 ? -6.812 0.075 18.384 1.00 96.31 188 GLU A C 1
ATOM 1510 O O . GLU A 1 188 ? -6.988 0.307 19.578 1.00 96.31 188 GLU A O 1
ATOM 1515 N N . ARG A 1 189 ? -7.582 -0.795 17.718 1.00 96.81 189 ARG A N 1
ATOM 1516 C CA . ARG A 1 189 ? -8.819 -1.401 18.256 1.00 96.81 189 ARG A CA 1
ATOM 1517 C C . ARG A 1 189 ? -8.741 -2.916 18.456 1.00 96.81 189 ARG A C 1
ATOM 1519 O O . ARG A 1 189 ? -9.641 -3.492 19.060 1.00 96.81 189 ARG A O 1
ATOM 1526 N N . GLY A 1 190 ? -7.681 -3.558 17.970 1.00 96.50 190 GLY A N 1
ATOM 1527 C CA . GLY A 1 190 ? -7.484 -5.002 18.061 1.00 96.50 190 GLY A CA 1
ATOM 1528 C C . GLY A 1 190 ? -8.365 -5.819 17.110 1.00 96.50 190 GLY A C 1
ATOM 1529 O O . GLY A 1 190 ? -9.197 -5.293 16.363 1.00 96.50 190 GLY A O 1
ATOM 1530 N N . ILE A 1 191 ? -8.159 -7.139 17.134 1.00 96.62 191 ILE A N 1
ATOM 1531 C CA . ILE A 1 191 ? -8.818 -8.081 16.219 1.00 96.62 191 ILE A CA 1
ATOM 1532 C C . ILE A 1 191 ? -10.324 -8.216 16.458 1.00 96.62 191 ILE A C 1
ATOM 1534 O O . ILE A 1 191 ? -11.085 -8.338 15.497 1.00 96.62 191 ILE A O 1
ATOM 1538 N N . ASP A 1 192 ? -10.761 -8.157 17.717 1.00 96.81 192 ASP A N 1
ATOM 1539 C CA . ASP A 1 192 ? -12.160 -8.389 18.082 1.00 96.81 192 ASP A CA 1
ATOM 1540 C C . ASP A 1 192 ? -13.057 -7.314 17.469 1.00 96.81 192 ASP A C 1
ATOM 1542 O O . ASP A 1 192 ? -14.057 -7.610 16.810 1.00 96.81 192 ASP A O 1
ATOM 1546 N N . GLU A 1 193 ? -12.663 -6.048 17.623 1.00 97.75 193 GLU A N 1
ATOM 1547 C CA . GLU A 1 193 ? -13.382 -4.934 17.020 1.00 97.75 193 GLU A CA 1
ATOM 1548 C C . GLU A 1 193 ? -13.213 -4.888 15.503 1.00 97.75 193 GLU A C 1
ATOM 1550 O O . GLU A 1 193 ? -14.195 -4.617 14.810 1.00 97.75 193 GLU A O 1
ATOM 1555 N N . LEU A 1 194 ? -12.017 -5.187 14.973 1.00 98.00 194 LEU A N 1
ATOM 1556 C CA . LEU A 1 194 ? -11.806 -5.245 13.523 1.00 98.00 194 LEU A CA 1
ATOM 1557 C C . LEU A 1 194 ? -12.797 -6.230 12.899 1.00 98.00 194 LEU A C 1
ATOM 1559 O O . LEU A 1 194 ? -13.523 -5.877 11.974 1.00 98.00 194 LEU A O 1
ATOM 1563 N N . THR A 1 195 ? -12.868 -7.443 13.444 1.00 96.81 195 THR A N 1
ATOM 1564 C CA . THR A 1 195 ? -13.758 -8.506 12.972 1.00 96.81 195 THR A CA 1
ATOM 1565 C C . THR A 1 195 ? -15.220 -8.112 13.108 1.00 96.81 195 THR A C 1
ATOM 1567 O O . THR A 1 195 ? -15.991 -8.252 12.156 1.00 96.81 195 THR A O 1
ATOM 1570 N N . LYS A 1 196 ? -15.607 -7.593 14.277 1.00 97.81 196 LYS A N 1
ATOM 1571 C CA . LYS A 1 196 ? -16.993 -7.218 14.564 1.00 97.81 196 LYS A CA 1
ATOM 1572 C C . LYS A 1 196 ? -17.494 -6.100 13.654 1.00 97.81 196 LYS A C 1
ATOM 1574 O O . LYS A 1 196 ? -18.663 -6.102 13.271 1.00 97.81 196 LYS A O 1
ATOM 1579 N N . TYR A 1 197 ? -16.630 -5.145 13.317 1.00 98.00 197 TYR A N 1
ATOM 1580 C CA . TYR A 1 197 ? -17.028 -3.928 12.619 1.00 98.00 197 TYR A CA 1
ATOM 1581 C C . TYR A 1 197 ? -16.598 -3.874 11.154 1.00 98.00 197 TYR A C 1
ATOM 1583 O O . TYR A 1 197 ? -16.954 -2.906 10.487 1.00 98.00 197 TYR A O 1
ATOM 1591 N N . LEU A 1 198 ? -15.914 -4.887 10.611 1.00 98.06 198 LEU A N 1
ATOM 1592 C CA . LEU A 1 198 ? -15.402 -4.872 9.232 1.00 98.06 198 LEU A CA 1
ATOM 1593 C C . LEU A 1 198 ? -16.474 -4.523 8.185 1.00 98.06 198 LEU A C 1
ATOM 1595 O O . LEU A 1 198 ? -16.240 -3.684 7.322 1.00 98.06 198 LEU A O 1
ATOM 1599 N N . PHE A 1 199 ? -17.676 -5.090 8.307 1.00 97.31 199 PHE A N 1
ATOM 1600 C CA . PHE A 1 199 ? -18.798 -4.828 7.393 1.00 97.31 199 PHE A CA 1
ATOM 1601 C C . PHE A 1 199 ? -19.295 -3.374 7.422 1.00 97.31 199 PHE A C 1
ATOM 1603 O O . PHE A 1 199 ? -19.860 -2.890 6.445 1.00 97.31 199 PHE A O 1
ATOM 1610 N N . ALA A 1 200 ? -19.092 -2.644 8.524 1.00 97.75 200 ALA A N 1
ATOM 1611 C CA . ALA A 1 200 ? -19.486 -1.238 8.607 1.00 97.75 200 ALA A CA 1
ATOM 1612 C C . ALA A 1 200 ? -18.627 -0.339 7.702 1.00 97.75 200 ALA A C 1
ATOM 1614 O O . ALA A 1 200 ? -19.059 0.762 7.357 1.00 97.75 200 ALA A O 1
ATOM 1615 N N . ARG A 1 201 ? -17.446 -0.814 7.278 1.00 97.56 201 ARG A N 1
ATOM 1616 C CA . ARG A 1 201 ? -16.553 -0.086 6.375 1.00 97.56 201 ARG A CA 1
ATOM 1617 C C . ARG A 1 201 ? -17.231 0.227 5.041 1.00 97.56 201 ARG A C 1
ATOM 1619 O O . ARG A 1 201 ? -17.138 1.352 4.584 1.00 97.56 201 ARG A O 1
ATOM 1626 N N . GLU A 1 202 ? -17.988 -0.687 4.439 1.00 97.25 202 GLU A N 1
ATOM 1627 C CA . GLU A 1 202 ? -18.667 -0.420 3.153 1.00 97.25 202 GLU A CA 1
ATOM 1628 C C . GLU A 1 202 ? -19.628 0.781 3.220 1.00 97.25 202 GLU A C 1
ATOM 1630 O O . GLU A 1 202 ? -19.754 1.560 2.272 1.00 97.25 202 GLU A O 1
ATOM 1635 N N . LYS A 1 203 ? -20.270 0.986 4.376 1.00 97.38 203 LYS A N 1
ATOM 1636 C CA . LYS A 1 203 ? -21.304 2.013 4.573 1.00 97.38 203 LYS A CA 1
ATOM 1637 C C . LYS A 1 203 ? -20.770 3.442 4.584 1.00 97.38 203 LYS A C 1
ATOM 1639 O O . LYS A 1 203 ? -21.565 4.381 4.559 1.00 97.38 203 LYS A O 1
ATOM 1644 N N . ILE A 1 204 ? -19.452 3.629 4.654 1.00 97.56 204 ILE A N 1
ATOM 1645 C CA . ILE A 1 204 ? -18.851 4.968 4.657 1.00 97.56 204 ILE A CA 1
ATOM 1646 C C . ILE A 1 204 ? -18.444 5.441 3.255 1.00 97.56 204 ILE A C 1
ATOM 1648 O O . ILE A 1 204 ? -17.926 6.547 3.139 1.00 97.56 204 ILE A O 1
ATOM 1652 N N . LYS A 1 205 ? -18.704 4.655 2.192 1.00 96.19 205 LYS A N 1
ATOM 1653 C CA . LYS A 1 205 ? -18.306 4.945 0.796 1.00 96.19 205 LYS A CA 1
ATOM 1654 C C . LYS A 1 205 ? -18.594 6.384 0.355 1.00 96.19 205 LYS A C 1
ATOM 1656 O O . LYS A 1 205 ? -17.770 6.987 -0.318 1.00 96.19 205 LYS A O 1
ATOM 1661 N N . THR A 1 206 ? -19.739 6.947 0.741 1.00 95.31 206 THR A N 1
ATOM 1662 C CA . THR A 1 206 ? -20.157 8.306 0.347 1.00 95.31 206 THR A CA 1
ATOM 1663 C C . THR A 1 206 ? -19.496 9.428 1.151 1.00 95.31 206 THR A C 1
ATOM 1665 O O . THR A 1 206 ? -19.627 10.592 0.784 1.00 95.31 206 THR A O 1
ATOM 1668 N N . ARG A 1 207 ? -18.789 9.107 2.241 1.00 95.94 207 ARG A N 1
ATOM 1669 C CA . ARG A 1 207 ? -18.095 10.070 3.117 1.00 95.94 207 ARG A CA 1
ATOM 1670 C C . ARG A 1 207 ? -16.580 10.097 2.898 1.00 95.94 207 ARG A C 1
ATOM 1672 O O . ARG A 1 207 ? -15.869 10.924 3.474 1.00 95.94 207 ARG A O 1
ATOM 1679 N N . VAL A 1 208 ? -16.068 9.214 2.044 1.00 96.12 208 VAL A N 1
ATOM 1680 C CA . VAL A 1 208 ? -14.633 9.015 1.815 1.00 96.12 208 VAL A CA 1
ATOM 1681 C C . VAL A 1 208 ? -14.282 9.210 0.349 1.00 96.12 208 VAL A C 1
ATOM 1683 O O . VAL A 1 208 ? -15.114 9.057 -0.544 1.00 96.12 208 VAL A O 1
ATOM 1686 N N . ALA A 1 209 ? -13.033 9.569 0.095 1.00 93.81 209 ALA A N 1
ATOM 1687 C CA . ALA A 1 209 ? -12.519 9.792 -1.242 1.00 93.81 209 ALA A CA 1
ATOM 1688 C C . ALA A 1 209 ? -12.035 8.460 -1.839 1.00 93.81 209 ALA A C 1
ATOM 1690 O O . ALA A 1 209 ? -10.837 8.177 -1.878 1.00 93.81 209 ALA A O 1
ATOM 1691 N N . TRP A 1 210 ? -12.989 7.634 -2.278 1.00 94.50 210 TRP A N 1
ATOM 1692 C CA . TRP A 1 210 ? -12.728 6.383 -2.988 1.00 94.50 210 TRP A CA 1
ATOM 1693 C C . TRP A 1 210 ? -13.054 6.515 -4.474 1.00 94.50 210 TRP A C 1
ATOM 1695 O O . TRP A 1 210 ? -14.216 6.651 -4.853 1.00 94.50 210 TRP A O 1
ATOM 1705 N N . ASP A 1 211 ? -12.024 6.406 -5.306 1.00 92.19 211 ASP A N 1
ATOM 1706 C CA . ASP A 1 211 ? -12.156 6.338 -6.755 1.00 92.19 211 ASP A CA 1
ATOM 1707 C C . ASP A 1 211 ? -11.238 5.242 -7.303 1.00 92.19 211 ASP A C 1
ATOM 1709 O O . ASP A 1 211 ? -10.030 5.432 -7.455 1.00 92.19 211 ASP A O 1
ATOM 1713 N N . ALA A 1 212 ? -11.843 4.084 -7.563 1.00 92.44 212 ALA A N 1
ATOM 1714 C CA . ALA A 1 212 ? -11.217 2.942 -8.219 1.00 92.44 212 ALA A CA 1
ATOM 1715 C C . ALA A 1 212 ? -11.728 2.768 -9.663 1.00 92.44 212 ALA A C 1
ATOM 1717 O O . ALA A 1 212 ? -11.764 1.645 -10.168 1.00 92.44 212 ALA A O 1
ATOM 1718 N N . GLY A 1 213 ? -12.197 3.845 -10.313 1.00 87.44 213 GLY A N 1
ATOM 1719 C CA . GLY A 1 213 ? -12.676 3.810 -11.701 1.00 87.44 213 GLY A CA 1
ATOM 1720 C C . GLY A 1 213 ? -13.887 2.898 -11.932 1.00 87.44 213 GLY A C 1
ATOM 1721 O O . GLY A 1 213 ? -14.061 2.371 -13.024 1.00 87.44 213 GLY A O 1
ATOM 1722 N N . GLY A 1 214 ? -14.682 2.633 -10.889 1.00 90.75 214 GLY A N 1
ATOM 1723 C CA . GLY A 1 214 ? -15.794 1.674 -10.936 1.00 90.75 214 GLY A CA 1
ATOM 1724 C C . GLY A 1 214 ? -15.378 0.196 -10.997 1.00 90.75 214 GLY A C 1
ATOM 1725 O O . GLY A 1 214 ? -16.247 -0.665 -11.074 1.00 90.75 214 GLY A O 1
ATOM 1726 N N . LEU A 1 215 ? -14.078 -0.116 -10.928 1.00 92.81 215 LEU A N 1
ATOM 1727 C CA . LEU A 1 215 ? -13.547 -1.482 -11.055 1.00 92.81 215 LEU A CA 1
ATOM 1728 C C . LEU A 1 215 ? -13.590 -2.277 -9.742 1.00 92.81 215 LEU A C 1
ATOM 1730 O O . LEU A 1 215 ? -13.515 -3.505 -9.754 1.00 92.81 215 LEU A O 1
ATOM 1734 N N . LEU A 1 216 ? -13.673 -1.583 -8.604 1.00 94.62 216 LEU A N 1
ATOM 1735 C CA . LEU A 1 216 ? -13.641 -2.181 -7.273 1.00 94.62 216 LEU A CA 1
ATOM 1736 C C . LEU A 1 216 ? -14.548 -1.404 -6.313 1.00 94.62 216 LEU A C 1
ATOM 1738 O O . LEU A 1 216 ? -14.384 -0.192 -6.130 1.00 94.62 216 LEU A O 1
ATOM 1742 N N . ASP A 1 217 ? -15.491 -2.099 -5.670 1.00 95.19 217 ASP A N 1
ATOM 1743 C CA . ASP A 1 217 ? -16.301 -1.461 -4.632 1.00 95.19 217 ASP A CA 1
ATOM 1744 C C . ASP A 1 217 ? -15.483 -1.213 -3.370 1.00 95.19 217 ASP A C 1
ATOM 1746 O O . ASP A 1 217 ? -14.627 -2.002 -2.972 1.00 95.19 217 ASP A O 1
ATOM 1750 N N . PHE A 1 218 ? -15.807 -0.105 -2.717 1.00 97.31 218 PHE A N 1
ATOM 1751 C CA . PHE A 1 218 ? -15.179 0.295 -1.476 1.00 97.31 218 PHE A CA 1
ATOM 1752 C C . PHE A 1 218 ? -15.550 -0.635 -0.320 1.00 97.31 218 PHE A C 1
ATOM 1754 O O . PHE A 1 218 ? -16.724 -0.939 -0.116 1.00 97.31 218 PHE A O 1
ATOM 1761 N N . GLY A 1 219 ? -14.560 -0.980 0.502 1.00 96.31 219 GLY A N 1
ATOM 1762 C CA . GLY A 1 219 ? -14.798 -1.518 1.839 1.00 96.31 219 GLY A CA 1
ATOM 1763 C C . GLY A 1 219 ? -15.165 -2.998 1.907 1.00 96.31 219 GLY A C 1
ATOM 1764 O O . GLY A 1 219 ? -15.473 -3.452 3.007 1.00 96.31 219 GLY A O 1
ATOM 1765 N N . LYS A 1 220 ? -15.115 -3.741 0.788 1.00 96.06 220 LYS A N 1
ATOM 1766 C CA . LYS A 1 220 ? -15.523 -5.153 0.759 1.00 96.06 220 LYS A CA 1
ATOM 1767 C C . LYS A 1 220 ? -14.816 -5.981 1.844 1.00 96.06 220 LYS A C 1
ATOM 1769 O O . LYS A 1 220 ? -13.583 -5.992 1.889 1.00 96.06 220 LYS A O 1
ATOM 1774 N N . PRO A 1 221 ? -15.557 -6.715 2.694 1.00 96.38 221 PRO A N 1
ATOM 1775 C CA . PRO A 1 221 ? -15.018 -7.460 3.827 1.00 96.38 221 PRO A CA 1
ATOM 1776 C C . PRO A 1 221 ? -14.489 -8.827 3.375 1.00 96.38 221 PRO A C 1
ATOM 1778 O O . PRO A 1 221 ? -14.983 -9.878 3.787 1.00 96.38 221 PRO A O 1
ATOM 1781 N N . PHE A 1 222 ? -13.492 -8.830 2.488 1.00 97.56 222 PHE A N 1
ATOM 1782 C CA . PHE A 1 222 ? -12.875 -10.065 2.012 1.00 97.56 222 PHE A CA 1
ATOM 1783 C C . PHE A 1 222 ? -12.342 -10.903 3.181 1.00 97.56 222 PHE A C 1
ATOM 1785 O O . PHE A 1 222 ? -11.730 -10.387 4.119 1.00 97.56 222 PHE A O 1
ATOM 1792 N N . ARG A 1 223 ? -12.546 -12.224 3.112 1.00 97.25 223 ARG A N 1
ATOM 1793 C CA . ARG A 1 223 ? -12.161 -13.166 4.179 1.00 97.25 223 ARG A CA 1
ATOM 1794 C C . ARG A 1 223 ? -10.667 -13.114 4.508 1.00 97.25 223 ARG A C 1
ATOM 1796 O O . ARG A 1 223 ? -10.284 -13.372 5.649 1.00 97.25 223 ARG A O 1
ATOM 1803 N N . GLU A 1 224 ? -9.837 -12.793 3.516 1.00 98.50 224 GLU A N 1
ATOM 1804 C CA . GLU A 1 224 ? -8.390 -12.657 3.652 1.00 98.50 224 GLU A CA 1
ATOM 1805 C C . GLU A 1 224 ? -8.016 -11.535 4.630 1.00 98.50 224 GLU A C 1
ATOM 1807 O O . GLU A 1 224 ? -7.030 -11.680 5.345 1.00 98.50 224 GLU A O 1
ATOM 1812 N N . ILE A 1 225 ? -8.821 -10.470 4.738 1.00 98.50 225 ILE A N 1
ATOM 1813 C CA . ILE A 1 225 ? -8.579 -9.374 5.687 1.00 98.50 225 ILE A CA 1
ATOM 1814 C C . ILE A 1 225 ? -8.608 -9.927 7.112 1.00 98.50 225 ILE A C 1
ATOM 1816 O O . ILE A 1 225 ? -7.597 -9.891 7.808 1.00 98.50 225 ILE A O 1
ATOM 1820 N N . ARG A 1 226 ? -9.746 -10.503 7.525 1.00 98.12 226 ARG A N 1
ATOM 1821 C CA . ARG A 1 226 ? -9.909 -11.056 8.876 1.00 98.12 226 ARG A CA 1
ATOM 1822 C C . ARG A 1 226 ? -8.848 -12.117 9.169 1.00 98.12 226 ARG A C 1
ATOM 1824 O O . ARG A 1 226 ? -8.127 -12.000 10.152 1.00 98.12 226 ARG A O 1
ATOM 1831 N N . ARG A 1 227 ? -8.698 -13.100 8.270 1.00 98.44 227 ARG A N 1
ATOM 1832 C CA . ARG A 1 227 ? -7.742 -14.203 8.452 1.00 98.44 227 ARG A CA 1
ATOM 1833 C C . ARG A 1 227 ? -6.300 -13.704 8.578 1.00 98.44 227 ARG A C 1
ATOM 1835 O O . ARG A 1 227 ? -5.544 -14.265 9.361 1.00 98.44 227 ARG A O 1
ATOM 1842 N N . GLY A 1 228 ? -5.915 -12.682 7.814 1.00 98.50 228 GLY A N 1
ATOM 1843 C CA . GLY A 1 228 ? -4.583 -12.091 7.898 1.00 98.50 228 GLY A CA 1
ATOM 1844 C C . GLY A 1 228 ? -4.292 -11.559 9.299 1.00 98.50 228 GLY A C 1
ATOM 1845 O O . GLY A 1 228 ? -3.301 -11.951 9.904 1.00 98.50 228 GLY A O 1
ATOM 1846 N N . PHE A 1 229 ? -5.188 -10.740 9.855 1.00 98.56 229 PHE A N 1
ATOM 1847 C CA . PHE A 1 229 ? -5.001 -10.186 11.199 1.00 98.56 229 PHE A CA 1
ATOM 1848 C C . PHE A 1 229 ? -5.161 -11.230 12.321 1.00 98.56 229 PHE A C 1
ATOM 1850 O O . PHE A 1 229 ? -4.418 -11.165 13.298 1.00 98.56 229 PHE A O 1
ATOM 1857 N N . ASP A 1 230 ? -6.031 -12.236 12.166 1.00 98.25 230 ASP A N 1
ATOM 1858 C CA . ASP A 1 230 ? -6.116 -13.372 13.105 1.00 98.25 230 ASP A CA 1
ATOM 1859 C C . ASP A 1 230 ? -4.766 -14.106 13.224 1.00 98.25 230 ASP A C 1
ATOM 1861 O O . ASP A 1 230 ? -4.321 -14.464 14.316 1.00 98.25 230 ASP A O 1
ATOM 1865 N N . LEU A 1 231 ? -4.072 -14.303 12.097 1.00 98.62 231 LEU A N 1
ATOM 1866 C CA . LEU A 1 231 ? -2.762 -14.959 12.068 1.00 98.62 231 LEU A CA 1
ATOM 1867 C C . LEU A 1 231 ? -1.674 -14.133 12.769 1.00 98.62 231 LEU A C 1
ATOM 1869 O O . LEU A 1 231 ? -0.742 -14.713 13.331 1.00 98.62 231 LEU A O 1
ATOM 1873 N N . ILE A 1 232 ? -1.805 -12.801 12.805 1.00 98.00 232 ILE A N 1
ATOM 1874 C CA . ILE A 1 232 ? -0.918 -11.936 13.596 1.00 98.00 232 ILE A CA 1
ATOM 1875 C C . ILE A 1 232 ? -1.084 -12.213 15.093 1.00 98.00 232 ILE A C 1
ATOM 1877 O O . ILE A 1 232 ? -0.082 -12.360 15.800 1.00 98.00 232 ILE A O 1
ATOM 1881 N N . GLU A 1 233 ? -2.323 -12.327 15.575 1.00 96.62 233 GLU A N 1
ATOM 1882 C CA . GLU A 1 233 ? -2.613 -12.666 16.978 1.00 96.62 233 GLU A CA 1
ATOM 1883 C C . GLU A 1 233 ? -2.134 -14.075 17.336 1.00 96.62 233 GLU A C 1
ATOM 1885 O O . GLU A 1 233 ? -1.521 -14.287 18.385 1.00 96.62 233 GLU A O 1
ATOM 1890 N N . ALA A 1 234 ? -2.297 -15.023 16.410 1.00 97.94 234 ALA A N 1
ATOM 1891 C CA . ALA A 1 234 ? -1.770 -16.380 16.537 1.00 97.94 234 ALA A CA 1
ATOM 1892 C C . ALA A 1 234 ? -0.234 -16.467 16.410 1.00 97.94 234 ALA A C 1
ATOM 1894 O O . ALA A 1 234 ? 0.327 -17.560 16.492 1.00 97.94 234 ALA A O 1
ATOM 1895 N N . LYS A 1 235 ? 0.463 -15.336 16.208 1.00 97.25 235 LYS A N 1
ATOM 1896 C CA . LYS A 1 235 ? 1.920 -15.240 15.990 1.00 97.25 235 LYS A CA 1
ATOM 1897 C C . LYS A 1 235 ? 2.423 -15.998 14.753 1.00 97.25 235 LYS A C 1
ATOM 1899 O O . LYS A 1 235 ? 3.625 -16.222 14.619 1.00 97.25 235 LYS A O 1
ATOM 1904 N N . ASN A 1 236 ? 1.537 -16.337 13.822 1.00 98.12 236 ASN A N 1
ATOM 1905 C CA . ASN A 1 236 ? 1.876 -16.948 12.541 1.00 98.12 236 ASN A CA 1
ATOM 1906 C C . ASN A 1 236 ? 2.080 -15.855 11.479 1.00 98.12 236 ASN A C 1
ATOM 1908 O O . ASN A 1 236 ? 1.273 -15.651 10.569 1.00 98.12 236 ASN A O 1
ATOM 1912 N N . ILE A 1 237 ? 3.165 -15.098 11.652 1.00 98.12 237 ILE A N 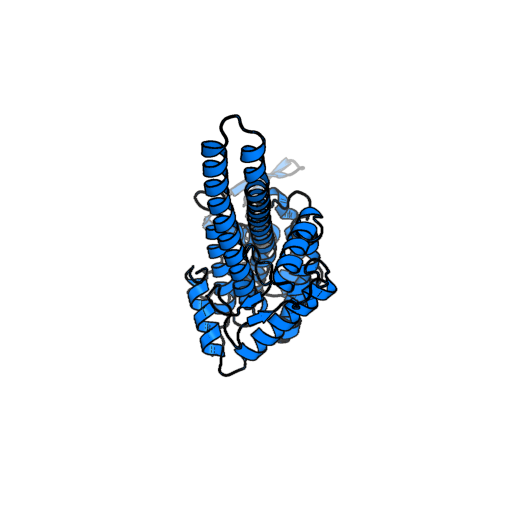1
ATOM 1913 C CA . ILE A 1 237 ? 3.431 -13.882 10.874 1.00 98.12 237 ILE A CA 1
ATOM 1914 C C . ILE A 1 237 ? 3.672 -14.191 9.392 1.00 98.12 237 ILE A C 1
ATOM 1916 O O . ILE A 1 237 ? 3.163 -13.472 8.537 1.00 98.12 237 ILE A O 1
ATOM 1920 N N . ASP A 1 238 ? 4.386 -15.272 9.074 1.00 98.00 238 ASP A N 1
ATOM 1921 C CA . ASP A 1 238 ? 4.685 -15.636 7.684 1.00 98.00 238 ASP A CA 1
ATOM 1922 C C . ASP A 1 238 ? 3.399 -15.940 6.895 1.00 98.00 238 ASP A C 1
ATOM 1924 O O . ASP A 1 238 ? 3.213 -15.426 5.787 1.00 98.00 238 ASP A O 1
ATOM 1928 N N . GLU A 1 239 ? 2.471 -16.711 7.475 1.00 98.44 239 GLU A N 1
ATOM 1929 C CA . GLU A 1 239 ? 1.176 -16.981 6.841 1.00 98.44 239 GLU A CA 1
ATOM 1930 C C . GLU A 1 239 ? 0.307 -15.717 6.789 1.00 98.44 239 GLU A C 1
ATOM 1932 O O . GLU A 1 239 ? -0.342 -15.466 5.772 1.00 98.44 239 GLU A O 1
ATOM 1937 N N . SER A 1 240 ? 0.341 -14.869 7.827 1.00 98.62 240 SER A N 1
ATOM 1938 C CA . SER A 1 240 ? -0.333 -13.563 7.803 1.00 98.62 240 SER A CA 1
ATOM 1939 C C . SER A 1 240 ? 0.107 -12.731 6.598 1.00 98.62 240 SER A C 1
ATOM 1941 O O . SER A 1 240 ? -0.743 -12.168 5.905 1.00 98.62 240 SER A O 1
ATOM 1943 N N . VAL A 1 241 ? 1.417 -12.639 6.325 1.00 98.62 241 VAL A N 1
ATOM 1944 C CA . VAL A 1 241 ? 1.926 -11.879 5.170 1.00 98.62 241 VAL A CA 1
ATOM 1945 C C . VAL A 1 241 ? 1.388 -12.449 3.865 1.00 98.62 241 VAL A C 1
ATOM 1947 O O . VAL A 1 241 ? 0.929 -11.684 3.019 1.00 98.62 241 VAL A O 1
ATOM 1950 N N . GLN A 1 242 ? 1.387 -13.773 3.707 1.00 98.38 242 GLN A N 1
ATOM 1951 C CA . GLN A 1 242 ? 0.871 -14.418 2.498 1.00 98.38 242 GLN A CA 1
ATOM 1952 C C . GLN A 1 242 ? -0.630 -14.173 2.310 1.00 98.38 242 GLN A C 1
ATOM 1954 O O . GLN A 1 242 ? -1.073 -13.883 1.199 1.00 98.38 242 GLN A O 1
ATOM 1959 N N . ILE A 1 243 ? -1.427 -14.259 3.377 1.00 98.56 243 ILE A N 1
ATOM 1960 C CA . ILE A 1 243 ? -2.876 -14.042 3.308 1.00 98.56 243 ILE A CA 1
ATOM 1961 C C . ILE A 1 243 ? -3.208 -12.578 2.988 1.00 98.56 243 ILE A C 1
ATOM 1963 O O . ILE A 1 243 ? -4.024 -12.326 2.099 1.00 98.56 243 ILE A O 1
ATOM 1967 N N . LEU A 1 244 ? -2.545 -11.614 3.632 1.00 98.62 244 LEU A N 1
ATOM 1968 C CA . LEU A 1 244 ? -2.733 -10.192 3.320 1.00 98.62 244 LEU A CA 1
ATOM 1969 C C . LEU A 1 244 ? -2.234 -9.848 1.908 1.00 98.62 244 LEU A C 1
ATOM 1971 O O . LEU A 1 244 ? -2.899 -9.110 1.182 1.00 98.62 244 LEU A O 1
ATOM 1975 N N . ALA A 1 245 ? -1.132 -10.457 1.463 1.00 98.12 245 ALA A N 1
ATOM 1976 C CA . ALA A 1 245 ? -0.665 -10.326 0.087 1.00 98.12 245 ALA A CA 1
ATOM 1977 C C . ALA A 1 245 ? -1.669 -10.912 -0.917 1.00 98.12 245 ALA A C 1
ATOM 1979 O O . ALA A 1 245 ? -1.825 -10.369 -2.002 1.00 98.12 245 ALA A O 1
ATOM 1980 N N . ARG A 1 246 ? -2.406 -11.980 -0.585 1.00 98.31 246 ARG A N 1
ATOM 1981 C CA . ARG A 1 246 ? -3.486 -12.477 -1.457 1.00 98.31 246 ARG A CA 1
ATOM 1982 C C . ARG A 1 246 ? -4.632 -11.477 -1.578 1.00 98.31 246 ARG A C 1
ATOM 1984 O O . ARG A 1 246 ? -5.129 -11.302 -2.687 1.00 98.31 246 ARG A O 1
ATOM 1991 N N . HIS A 1 247 ? -5.022 -10.812 -0.487 1.00 98.50 247 HIS A N 1
ATOM 1992 C CA . HIS A 1 247 ? -6.016 -9.730 -0.541 1.00 98.50 247 HIS A CA 1
ATOM 1993 C C . HIS A 1 247 ? -5.567 -8.627 -1.504 1.00 98.50 247 HIS A C 1
ATOM 1995 O O . HIS A 1 247 ? -6.259 -8.327 -2.475 1.00 98.50 247 HIS A O 1
ATOM 2001 N N . GLU A 1 248 ? -4.353 -8.115 -1.314 1.00 98.19 248 GLU A N 1
ATOM 2002 C CA . GLU A 1 248 ? -3.736 -7.141 -2.218 1.00 98.19 248 GLU A CA 1
ATOM 2003 C C . GLU A 1 248 ? -3.712 -7.634 -3.675 1.00 98.19 248 GLU A C 1
ATOM 2005 O O . GLU A 1 248 ? -4.202 -6.966 -4.582 1.00 98.19 248 GLU A O 1
ATOM 2010 N N . GLN A 1 249 ? -3.140 -8.809 -3.918 1.00 97.94 249 GLN A N 1
ATOM 2011 C CA . GLN A 1 249 ? -2.759 -9.246 -5.259 1.00 97.94 249 GLN A CA 1
ATOM 2012 C C . GLN A 1 249 ? -3.933 -9.799 -6.073 1.00 97.94 249 GLN A C 1
ATOM 2014 O O . GLN A 1 249 ? -3.901 -9.705 -7.301 1.00 97.94 249 GLN A O 1
ATOM 2019 N N . ILE A 1 250 ? -4.940 -10.390 -5.421 1.00 98.00 250 ILE A N 1
ATOM 2020 C CA . ILE A 1 250 ? -6.079 -11.054 -6.075 1.00 98.00 250 ILE A CA 1
ATOM 2021 C C . ILE A 1 250 ? -7.337 -10.194 -5.987 1.00 98.00 250 ILE A C 1
ATOM 2023 O O . ILE A 1 250 ? -7.994 -9.989 -7.002 1.00 98.00 250 ILE A O 1
ATOM 2027 N N . ASN A 1 251 ? -7.673 -9.675 -4.805 1.00 97.88 251 ASN A N 1
ATOM 2028 C CA . ASN A 1 251 ? -8.942 -8.970 -4.620 1.00 97.88 251 ASN A CA 1
ATOM 2029 C C . ASN A 1 251 ? -8.863 -7.510 -5.084 1.00 97.88 251 ASN A C 1
ATOM 2031 O O . ASN A 1 251 ? -9.869 -6.959 -5.523 1.00 97.88 251 ASN A O 1
ATOM 2035 N N . ILE A 1 252 ? -7.676 -6.895 -5.010 1.00 97.88 252 ILE A N 1
ATOM 2036 C CA . ILE A 1 252 ? -7.475 -5.490 -5.384 1.00 97.88 252 ILE A CA 1
ATOM 2037 C C . ILE A 1 252 ? -6.769 -5.383 -6.732 1.00 97.88 252 ILE A C 1
ATOM 2039 O O . ILE A 1 252 ? -7.398 -5.042 -7.733 1.00 97.88 252 ILE A O 1
ATOM 2043 N N . LEU A 1 253 ? -5.468 -5.686 -6.780 1.00 97.69 253 LEU A N 1
ATOM 2044 C CA . LEU A 1 253 ? -4.620 -5.384 -7.936 1.00 97.69 253 LEU A CA 1
ATOM 2045 C C . LEU A 1 253 ? -5.033 -6.143 -9.197 1.00 97.69 253 LEU A C 1
ATOM 2047 O O . LEU A 1 253 ? -4.844 -5.630 -10.299 1.00 97.69 253 LEU A O 1
ATOM 2051 N N . GLN A 1 254 ? -5.625 -7.334 -9.065 1.00 97.75 254 GLN A N 1
ATOM 2052 C CA . GLN A 1 254 ? -6.148 -8.037 -10.232 1.00 97.75 254 GLN A CA 1
ATOM 2053 C C . GLN A 1 254 ? -7.246 -7.223 -10.921 1.00 97.75 254 GLN A C 1
ATOM 2055 O O . GLN A 1 254 ? -7.195 -7.052 -12.134 1.00 97.75 254 GLN A O 1
ATOM 2060 N N . ALA A 1 255 ? -8.192 -6.676 -10.154 1.00 96.50 255 ALA A N 1
ATOM 2061 C CA . ALA A 1 255 ? -9.295 -5.889 -10.691 1.00 96.50 255 ALA A CA 1
ATOM 2062 C C . ALA A 1 255 ? -8.824 -4.538 -11.246 1.00 96.50 255 ALA A C 1
ATOM 2064 O O . ALA A 1 255 ? -9.193 -4.174 -12.359 1.00 96.50 255 ALA A O 1
ATOM 2065 N N . ILE A 1 256 ? -7.996 -3.810 -10.489 1.00 95.44 256 ILE A N 1
ATOM 2066 C CA . ILE A 1 256 ? -7.670 -2.412 -10.810 1.00 95.44 256 ILE A CA 1
ATOM 2067 C C . ILE A 1 256 ? -6.454 -2.238 -11.735 1.00 95.44 256 ILE A C 1
ATOM 2069 O O . ILE A 1 256 ? -6.282 -1.159 -12.296 1.00 95.44 256 ILE A O 1
ATOM 2073 N N . LEU A 1 257 ? -5.606 -3.265 -11.893 1.00 95.50 257 LEU A N 1
ATOM 2074 C CA . LEU A 1 257 ? -4.427 -3.225 -12.770 1.00 95.50 257 LEU A CA 1
ATOM 2075 C C . LEU A 1 257 ? -4.376 -4.403 -13.744 1.00 95.50 257 LEU A C 1
ATOM 2077 O O . LEU A 1 257 ? -4.328 -4.201 -14.952 1.00 95.50 257 LEU A O 1
ATOM 2081 N N . TYR A 1 258 ? -4.333 -5.639 -13.245 1.00 96.56 258 TYR A N 1
ATOM 2082 C CA . TYR A 1 258 ? -3.894 -6.769 -14.075 1.00 96.56 258 TYR A CA 1
ATOM 2083 C C . TYR A 1 258 ? -4.961 -7.321 -15.024 1.00 96.56 258 TYR A C 1
ATOM 2085 O O . TYR A 1 258 ? -4.610 -8.032 -15.964 1.00 96.56 258 TYR A O 1
ATOM 2093 N N . ASN A 1 259 ? -6.238 -6.995 -14.823 1.00 96.38 259 ASN A N 1
ATOM 2094 C CA . ASN A 1 259 ? -7.309 -7.312 -15.770 1.00 96.38 259 ASN A CA 1
ATOM 2095 C C . ASN A 1 259 ? -7.357 -6.356 -16.971 1.00 96.38 259 ASN A C 1
ATOM 2097 O O . ASN A 1 259 ? -8.037 -6.671 -17.942 1.00 96.38 259 ASN A O 1
ATOM 2101 N N . ASP A 1 260 ? -6.651 -5.221 -16.933 1.00 95.56 260 ASP A N 1
ATOM 2102 C CA . ASP A 1 260 ? -6.607 -4.278 -18.051 1.00 95.56 260 ASP A CA 1
ATOM 2103 C C . ASP A 1 260 ? -5.772 -4.845 -19.220 1.00 95.56 260 ASP A C 1
ATOM 2105 O O . ASP A 1 260 ? -4.563 -5.048 -19.061 1.00 95.56 260 ASP A O 1
ATOM 2109 N N . PRO A 1 261 ? -6.363 -5.062 -20.412 1.00 95.69 261 PRO A N 1
ATOM 2110 C CA . PRO A 1 261 ? -5.636 -5.560 -21.579 1.00 95.69 261 PRO A CA 1
ATOM 2111 C C . PRO A 1 261 ? -4.452 -4.677 -21.997 1.00 95.69 261 PRO A C 1
ATOM 2113 O O . PRO A 1 261 ? -3.428 -5.201 -22.443 1.00 95.69 261 PRO A O 1
ATOM 2116 N N . TYR A 1 262 ? -4.551 -3.353 -21.830 1.00 93.81 262 TYR A N 1
ATOM 2117 C CA . TYR A 1 262 ? -3.451 -2.439 -22.151 1.00 93.81 262 TYR A CA 1
ATOM 2118 C C . TYR A 1 262 ? -2.283 -2.622 -21.179 1.00 93.81 262 TYR A C 1
ATOM 2120 O O . TYR A 1 262 ? -1.131 -2.701 -21.607 1.00 93.81 262 TYR A O 1
ATOM 2128 N N . MET A 1 263 ? -2.581 -2.803 -19.889 1.00 94.62 263 MET A N 1
ATOM 2129 C CA . MET A 1 263 ? -1.579 -3.121 -18.871 1.00 94.62 263 MET A CA 1
ATOM 2130 C C . MET A 1 263 ? -0.893 -4.461 -19.153 1.00 94.62 263 MET A C 1
ATOM 2132 O O . MET A 1 263 ? 0.332 -4.560 -19.072 1.00 94.62 263 MET A O 1
ATOM 2136 N N . GLN A 1 264 ? -1.653 -5.492 -19.531 1.00 95.75 264 GLN A N 1
ATOM 2137 C CA . GLN A 1 264 ? -1.082 -6.793 -19.898 1.00 95.75 264 GLN A CA 1
ATOM 2138 C C . GLN A 1 264 ? -0.144 -6.678 -21.105 1.00 95.75 264 GLN A C 1
ATOM 2140 O O . GLN A 1 264 ? 0.956 -7.231 -21.085 1.00 95.75 264 GLN A O 1
ATOM 2145 N N . LYS A 1 265 ? -0.544 -5.920 -22.135 1.00 93.19 265 LYS A N 1
ATOM 2146 C CA . LYS A 1 265 ? 0.285 -5.679 -23.321 1.00 93.19 265 LYS A CA 1
ATOM 2147 C C . LYS A 1 265 ? 1.580 -4.944 -22.968 1.00 93.19 265 LYS A C 1
ATOM 2149 O O . LYS A 1 265 ? 2.645 -5.396 -23.383 1.00 93.19 265 LYS A O 1
ATOM 2154 N N . ALA A 1 266 ? 1.502 -3.874 -22.175 1.00 91.44 266 ALA A N 1
ATOM 2155 C CA . ALA A 1 266 ? 2.670 -3.104 -21.745 1.00 91.44 266 ALA A CA 1
ATOM 2156 C C . ALA A 1 266 ? 3.659 -3.969 -20.939 1.00 91.44 266 ALA A C 1
ATOM 2158 O O . ALA A 1 266 ? 4.854 -4.000 -21.233 1.00 91.44 266 ALA A O 1
ATOM 2159 N N . LEU A 1 267 ? 3.157 -4.758 -19.980 1.00 92.38 267 LEU A N 1
ATOM 2160 C CA . LEU A 1 267 ? 3.981 -5.696 -19.212 1.00 92.38 267 LEU A CA 1
ATOM 2161 C C . LEU A 1 267 ? 4.615 -6.774 -20.102 1.00 92.38 267 LEU A C 1
ATOM 2163 O O . LEU A 1 267 ? 5.782 -7.115 -19.910 1.00 92.38 267 LEU A O 1
ATOM 2167 N N . SER A 1 268 ? 3.867 -7.299 -21.077 1.00 91.00 268 SER A N 1
ATOM 2168 C CA . SER A 1 268 ? 4.376 -8.295 -22.025 1.00 91.00 268 SER A CA 1
ATOM 2169 C C . SER A 1 268 ? 5.498 -7.731 -22.894 1.00 91.00 268 SER A C 1
ATOM 2171 O O . SER A 1 268 ? 6.498 -8.415 -23.109 1.00 91.00 268 SER A O 1
ATOM 2173 N N . ALA A 1 269 ? 5.339 -6.502 -23.392 1.00 88.00 269 ALA A N 1
ATOM 2174 C CA . ALA A 1 269 ? 6.341 -5.830 -24.212 1.00 88.00 269 ALA A CA 1
ATOM 2175 C C . ALA A 1 269 ? 7.627 -5.577 -23.412 1.00 88.00 269 ALA A C 1
ATOM 2177 O O . ALA A 1 269 ? 8.710 -5.952 -23.866 1.00 88.00 269 ALA A O 1
ATOM 2178 N N . ASN A 1 270 ? 7.502 -5.054 -22.185 1.00 88.75 270 ASN A N 1
ATOM 2179 C CA . ASN A 1 270 ? 8.636 -4.860 -21.280 1.00 88.75 270 ASN A CA 1
ATOM 2180 C C . ASN A 1 270 ? 9.379 -6.178 -21.003 1.00 88.75 270 ASN A C 1
ATOM 2182 O O . ASN A 1 270 ? 10.600 -6.241 -21.134 1.00 88.75 270 ASN A O 1
ATOM 2186 N N . GLN A 1 271 ? 8.646 -7.242 -20.657 1.00 89.06 271 GLN A N 1
ATOM 2187 C CA . GLN A 1 271 ? 9.238 -8.544 -20.343 1.00 89.06 271 GLN A CA 1
ATOM 2188 C C . GLN A 1 271 ? 9.960 -9.154 -21.551 1.00 89.06 271 GLN A C 1
ATOM 2190 O O . GLN A 1 271 ? 11.051 -9.704 -21.403 1.00 89.06 271 GLN A O 1
ATOM 2195 N N . PHE A 1 272 ? 9.372 -9.055 -22.746 1.00 86.81 272 PHE A N 1
ATOM 2196 C CA . PHE A 1 272 ? 9.997 -9.529 -23.977 1.00 86.81 272 PHE A CA 1
ATOM 2197 C C . PHE A 1 272 ? 11.274 -8.747 -24.301 1.00 86.81 272 PHE A C 1
ATOM 2199 O O . PHE A 1 272 ? 12.295 -9.361 -24.611 1.00 86.81 272 PHE A O 1
ATOM 2206 N N . ALA A 1 273 ? 11.234 -7.416 -24.201 1.00 83.19 273 ALA A N 1
ATOM 2207 C CA . ALA A 1 273 ? 12.386 -6.568 -24.486 1.00 83.19 273 ALA A CA 1
ATOM 2208 C C . ALA A 1 273 ? 13.545 -6.836 -23.512 1.00 83.19 273 ALA A C 1
ATOM 2210 O O . ALA A 1 273 ? 14.684 -7.017 -23.949 1.00 83.19 273 ALA A O 1
ATOM 2211 N N . TRP A 1 274 ? 13.240 -6.957 -22.216 1.00 88.00 274 TRP A N 1
ATOM 2212 C CA . TRP A 1 274 ? 14.230 -7.256 -21.185 1.00 88.00 274 TRP A CA 1
ATOM 2213 C C . TRP A 1 274 ? 14.834 -8.658 -21.327 1.00 88.00 274 TRP A C 1
ATOM 2215 O O . TRP A 1 274 ? 16.055 -8.794 -21.374 1.00 88.00 274 TRP A O 1
ATOM 2225 N N . ALA A 1 275 ? 14.004 -9.698 -21.465 1.00 85.06 275 ALA A N 1
ATOM 2226 C CA . ALA A 1 275 ? 14.478 -11.084 -21.516 1.00 85.06 275 ALA A CA 1
ATOM 2227 C C . ALA A 1 275 ? 15.329 -11.402 -22.761 1.00 85.06 275 ALA A C 1
ATOM 2229 O O . ALA A 1 275 ? 16.117 -12.343 -22.733 1.00 85.06 275 ALA A O 1
ATOM 2230 N N . ASN A 1 276 ? 15.175 -10.636 -23.847 1.00 83.19 276 ASN A N 1
ATOM 2231 C CA . ASN A 1 276 ? 15.972 -10.787 -25.070 1.00 83.19 276 ASN A CA 1
ATOM 2232 C C . ASN A 1 276 ? 17.104 -9.750 -25.192 1.00 83.19 276 ASN A C 1
ATOM 2234 O O . ASN A 1 276 ? 17.793 -9.736 -26.209 1.00 83.19 276 ASN A O 1
ATOM 2238 N N . GLY A 1 277 ? 17.293 -8.878 -24.194 1.00 79.12 277 GLY A N 1
ATOM 2239 C CA . GLY A 1 277 ? 18.366 -7.881 -24.195 1.00 79.12 277 GLY A CA 1
ATOM 2240 C C . GLY A 1 277 ? 18.286 -6.888 -25.356 1.00 79.12 277 GLY A C 1
ATOM 2241 O O . GLY A 1 277 ? 19.304 -6.612 -25.990 1.00 79.12 277 GLY A O 1
ATOM 2242 N N . PHE A 1 278 ? 17.088 -6.383 -25.678 1.00 76.56 278 PHE A N 1
ATOM 2243 C CA . PHE A 1 278 ? 16.926 -5.429 -26.778 1.00 76.56 278 PHE A CA 1
ATOM 2244 C C . PHE A 1 278 ? 17.845 -4.201 -26.591 1.00 76.56 278 PHE A C 1
ATOM 2246 O O . PHE A 1 278 ? 17.928 -3.636 -25.506 1.00 76.56 278 PHE A O 1
ATOM 2253 N N . PRO A 1 279 ? 18.506 -3.694 -27.641 1.00 63.84 279 PRO A N 1
ATOM 2254 C CA . PRO A 1 279 ? 19.464 -2.596 -27.493 1.00 63.84 279 PRO A CA 1
ATOM 2255 C C . PRO A 1 279 ? 18.808 -1.238 -27.182 1.00 63.84 279 PRO A C 1
ATOM 2257 O O . PRO A 1 279 ? 19.508 -0.246 -27.015 1.00 63.84 279 PRO A O 1
ATOM 2260 N N . SER A 1 280 ? 17.474 -1.171 -27.116 1.00 66.94 280 SER A N 1
ATOM 2261 C CA . SER A 1 280 ? 16.728 0.071 -26.912 1.00 66.94 280 SER A CA 1
ATOM 2262 C C . SER A 1 280 ? 16.858 0.648 -25.498 1.00 66.94 280 SER A C 1
ATOM 2264 O O . SER A 1 280 ? 16.704 1.850 -25.327 1.00 66.94 280 SER A O 1
ATOM 2266 N N . GLY A 1 281 ? 17.128 -0.182 -24.479 1.00 65.44 281 GLY A N 1
ATOM 2267 C CA . GLY A 1 281 ? 17.330 0.266 -23.092 1.00 65.44 281 GLY A CA 1
ATOM 2268 C C . GLY A 1 281 ? 16.088 0.829 -22.377 1.00 65.44 281 GLY A C 1
ATOM 2269 O O . GLY A 1 281 ? 16.202 1.310 -21.253 1.00 65.44 281 GLY A O 1
ATOM 2270 N N . PHE A 1 282 ? 14.904 0.756 -22.995 1.00 73.81 282 PHE A N 1
ATOM 2271 C CA . PHE A 1 282 ? 13.644 1.325 -22.483 1.00 73.81 282 PHE A CA 1
ATOM 2272 C C . PHE A 1 282 ? 12.821 0.375 -21.597 1.00 73.81 282 PHE A C 1
ATOM 2274 O O . PHE A 1 282 ? 11.659 0.643 -21.308 1.00 73.81 282 PHE A O 1
ATOM 2281 N N . TYR A 1 283 ? 13.390 -0.760 -21.201 1.00 81.19 283 TYR A N 1
ATOM 2282 C CA . TYR A 1 283 ? 12.729 -1.755 -20.361 1.00 81.19 283 TYR A CA 1
ATOM 2283 C C . TYR A 1 283 ? 13.343 -1.795 -18.966 1.00 81.19 283 TYR A C 1
ATOM 2285 O O . TYR A 1 283 ? 14.515 -1.470 -18.763 1.00 81.19 283 TYR A O 1
ATOM 2293 N N . MET A 1 284 ? 12.564 -2.286 -18.007 1.00 83.62 284 MET A N 1
ATOM 2294 C CA . MET A 1 284 ? 13.045 -2.576 -16.663 1.00 83.62 284 MET A CA 1
ATOM 2295 C C . MET A 1 284 ? 12.894 -4.046 -16.311 1.00 83.62 284 MET A C 1
ATOM 2297 O O . MET A 1 284 ? 11.863 -4.672 -16.566 1.00 83.62 284 MET A O 1
ATOM 2301 N N . GLU A 1 285 ? 13.900 -4.561 -15.614 1.00 89.25 285 GLU A N 1
ATOM 2302 C CA . GLU A 1 285 ? 13.792 -5.826 -14.903 1.00 89.25 285 GLU A CA 1
ATOM 2303 C C . GLU A 1 285 ? 12.738 -5.725 -13.793 1.00 89.25 285 GLU A C 1
ATOM 2305 O O . GLU A 1 285 ? 12.772 -4.822 -12.947 1.00 89.25 285 GLU A O 1
ATOM 2310 N N . ILE A 1 286 ? 11.795 -6.669 -13.776 1.00 90.31 286 ILE A N 1
ATOM 2311 C CA . ILE A 1 286 ? 10.808 -6.766 -12.702 1.00 90.31 286 ILE A CA 1
ATOM 2312 C C . ILE A 1 286 ? 11.485 -7.436 -11.505 1.00 90.31 286 ILE A C 1
ATOM 2314 O O . ILE A 1 286 ? 11.751 -8.638 -11.494 1.00 90.31 286 ILE A O 1
ATOM 2318 N N . GLN A 1 287 ? 11.730 -6.646 -10.470 1.00 93.62 287 GLN A N 1
ATOM 2319 C CA . GLN A 1 287 ? 12.415 -7.072 -9.256 1.00 93.62 287 GLN A CA 1
ATOM 2320 C C . GLN A 1 287 ? 11.786 -6.438 -8.021 1.00 93.62 287 GLN A C 1
ATOM 2322 O O . GLN A 1 287 ? 11.045 -5.467 -8.129 1.00 93.62 287 GLN A O 1
ATOM 2327 N N . LEU A 1 288 ? 12.112 -6.959 -6.843 1.00 94.50 288 LEU A N 1
ATOM 2328 C CA . LEU A 1 288 ? 11.819 -6.347 -5.556 1.00 94.50 288 LEU A CA 1
ATOM 2329 C C . LEU A 1 288 ? 13.099 -6.291 -4.727 1.00 94.50 288 LEU A C 1
ATOM 2331 O O . LEU A 1 288 ? 13.575 -7.322 -4.247 1.00 94.50 288 LEU A O 1
ATOM 2335 N N . THR A 1 289 ? 13.618 -5.083 -4.514 1.00 95.19 289 THR A N 1
ATOM 2336 C CA . THR A 1 289 ? 14.794 -4.865 -3.666 1.00 95.19 289 THR A CA 1
ATOM 2337 C C . THR A 1 289 ? 14.381 -4.437 -2.262 1.00 95.19 289 THR A C 1
ATOM 2339 O O . THR A 1 289 ? 13.831 -3.344 -2.083 1.00 95.19 289 THR A O 1
ATOM 2342 N N . LEU A 1 290 ? 14.746 -5.244 -1.262 1.00 96.56 290 LEU A N 1
ATOM 2343 C CA . LEU A 1 290 ? 14.574 -5.008 0.179 1.00 96.56 290 LEU A CA 1
ATOM 2344 C C . LEU A 1 290 ? 15.641 -4.039 0.722 1.00 96.56 290 LEU A C 1
ATOM 2346 O O . LEU A 1 290 ? 16.331 -4.295 1.708 1.00 96.56 290 LEU A O 1
ATOM 2350 N N . SER A 1 291 ? 15.807 -2.925 0.014 1.00 94.56 291 SER A N 1
ATOM 2351 C CA . SER A 1 291 ? 16.666 -1.805 0.375 1.00 94.56 291 SER A CA 1
ATOM 2352 C C . SER A 1 291 ? 15.966 -0.493 0.029 1.00 94.56 291 SER A C 1
ATOM 2354 O O . SER A 1 291 ? 15.049 -0.461 -0.795 1.00 94.56 291 SER A O 1
ATOM 2356 N N . ALA A 1 292 ? 16.421 0.602 0.630 1.00 93.69 292 ALA A N 1
ATOM 2357 C CA . ALA A 1 292 ? 15.932 1.940 0.318 1.00 93.69 292 ALA A CA 1
ATOM 2358 C C . ALA A 1 292 ? 16.456 2.485 -1.028 1.00 93.69 292 ALA A C 1
ATOM 2360 O O . ALA A 1 292 ? 16.416 3.680 -1.238 1.00 93.69 292 ALA A O 1
ATOM 2361 N N . GLN A 1 293 ? 17.020 1.676 -1.922 1.00 91.44 293 GLN A N 1
ATOM 2362 C CA . GLN A 1 293 ? 17.507 2.149 -3.224 1.00 91.44 293 GLN A CA 1
ATOM 2363 C C . GLN A 1 293 ? 16.695 1.521 -4.351 1.00 91.44 293 GLN A C 1
ATOM 2365 O O . GLN A 1 293 ? 16.151 0.420 -4.192 1.00 91.44 293 GLN A O 1
ATOM 2370 N N . CYS A 1 294 ? 16.632 2.193 -5.501 1.00 89.94 294 CYS A N 1
ATOM 2371 C CA . CYS A 1 294 ? 16.009 1.621 -6.696 1.00 89.94 294 CYS A CA 1
ATOM 2372 C C . CYS A 1 294 ? 16.844 0.504 -7.335 1.00 89.94 294 CYS A C 1
ATOM 2374 O O . CYS A 1 294 ? 16.296 -0.390 -7.980 1.00 89.94 294 CYS A O 1
ATOM 2376 N N . LYS A 1 295 ? 18.165 0.537 -7.137 1.00 89.12 295 LYS A N 1
ATOM 2377 C CA . LYS A 1 295 ? 19.090 -0.448 -7.700 1.00 89.12 295 LYS A CA 1
ATOM 2378 C C . LYS A 1 295 ? 19.004 -1.784 -6.969 1.00 89.12 295 LYS A C 1
ATOM 2380 O O . LYS A 1 295 ? 18.786 -1.832 -5.758 1.00 89.12 295 LYS A O 1
ATOM 2385 N N . ALA A 1 296 ? 19.211 -2.862 -7.721 1.00 89.25 296 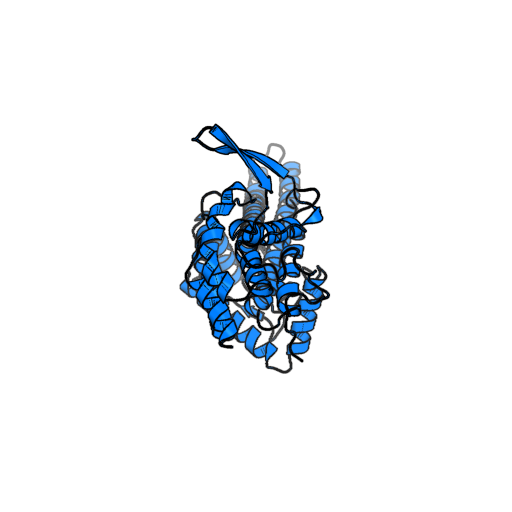ALA A N 1
ATOM 2386 C CA . ALA A 1 296 ? 19.386 -4.191 -7.162 1.00 89.25 296 ALA A CA 1
ATOM 2387 C C . ALA A 1 296 ? 20.564 -4.200 -6.184 1.00 89.25 296 ALA A C 1
ATOM 2389 O O . ALA A 1 296 ? 21.590 -3.549 -6.399 1.00 89.25 296 ALA A O 1
ATOM 2390 N N . LYS A 1 297 ? 20.413 -4.959 -5.107 1.00 89.62 297 LYS A N 1
ATOM 2391 C CA . LYS A 1 297 ? 21.476 -5.228 -4.145 1.00 89.62 297 LYS A CA 1
ATOM 2392 C C . LYS A 1 297 ? 21.554 -6.722 -3.877 1.00 89.62 297 LYS A C 1
ATOM 2394 O O . LYS A 1 297 ? 20.534 -7.363 -3.604 1.00 89.62 297 LYS A O 1
ATOM 2399 N N . GLU A 1 298 ? 22.765 -7.257 -3.966 1.00 88.62 298 GLU A N 1
ATOM 2400 C CA . GLU A 1 298 ? 23.042 -8.674 -3.751 1.00 88.62 298 GLU A CA 1
ATOM 2401 C C . GLU A 1 298 ? 22.503 -9.137 -2.391 1.00 88.62 298 GLU A C 1
ATOM 2403 O O . GLU A 1 298 ? 22.576 -8.418 -1.391 1.00 88.62 298 GLU A O 1
ATOM 2408 N N . GLY A 1 299 ? 21.862 -10.307 -2.377 1.00 89.06 299 GLY A N 1
ATOM 2409 C CA . GLY A 1 299 ? 21.222 -10.870 -1.188 1.00 89.06 299 GLY A CA 1
ATOM 2410 C C . GLY A 1 299 ? 19.951 -10.146 -0.713 1.00 89.06 299 GLY A C 1
ATOM 2411 O O . GLY A 1 299 ? 19.250 -10.680 0.142 1.00 89.06 299 GLY A O 1
ATOM 2412 N N . LEU A 1 300 ? 19.596 -8.976 -1.247 1.00 92.50 300 LEU A N 1
ATOM 2413 C CA . LEU A 1 300 ? 18.391 -8.227 -0.851 1.00 92.50 300 LEU A CA 1
ATOM 2414 C C . LEU A 1 300 ? 17.337 -8.145 -1.957 1.00 92.50 300 LEU A C 1
ATOM 2416 O O . LEU A 1 300 ? 16.277 -7.563 -1.743 1.00 92.50 300 LEU A O 1
ATOM 2420 N N . THR A 1 301 ? 17.617 -8.704 -3.132 1.00 93.62 301 THR A N 1
ATOM 2421 C CA . THR A 1 301 ? 16.765 -8.553 -4.316 1.00 93.62 301 THR A CA 1
ATOM 2422 C C . THR A 1 301 ? 16.136 -9.879 -4.700 1.00 93.62 301 THR A C 1
ATOM 2424 O O . THR A 1 301 ? 16.826 -10.889 -4.823 1.00 93.62 301 THR A O 1
ATOM 2427 N N . SER A 1 302 ? 14.818 -9.872 -4.876 1.00 93.19 302 SER A N 1
ATOM 2428 C CA . SER A 1 302 ? 14.067 -10.975 -5.476 1.00 93.19 302 SER A CA 1
ATOM 2429 C C . SER A 1 302 ? 13.694 -10.610 -6.905 1.00 93.19 302 SER A C 1
ATOM 2431 O O . SER A 1 302 ? 13.177 -9.520 -7.136 1.00 93.19 302 SER A O 1
ATOM 2433 N N . TYR A 1 303 ? 13.892 -11.531 -7.843 1.00 93.31 303 TYR A N 1
ATOM 2434 C CA . TYR A 1 303 ? 13.639 -11.297 -9.265 1.00 93.31 303 TYR A CA 1
ATOM 2435 C C . TYR A 1 303 ? 12.395 -12.045 -9.751 1.00 93.31 303 TYR A C 1
ATOM 2437 O O . TYR A 1 303 ? 12.080 -13.165 -9.302 1.00 93.31 303 TYR A O 1
ATOM 2445 N N . PHE A 1 304 ? 11.668 -11.416 -10.672 1.00 92.69 304 PHE A N 1
ATOM 2446 C CA . PHE A 1 304 ? 10.681 -12.105 -11.491 1.00 92.69 304 PHE A CA 1
ATOM 2447 C C . PHE A 1 304 ? 11.410 -12.980 -12.531 1.00 92.69 304 PHE A C 1
ATOM 2449 O O . PHE A 1 304 ? 12.546 -12.671 -12.886 1.00 92.69 304 PHE A O 1
ATOM 2456 N N . PRO A 1 305 ? 10.832 -14.106 -12.997 1.00 89.94 305 PRO A N 1
ATOM 2457 C CA . PRO A 1 305 ? 11.543 -15.004 -13.901 1.00 89.94 305 PRO A CA 1
ATOM 2458 C C . PRO A 1 305 ? 12.063 -14.323 -15.177 1.00 89.94 305 PRO A C 1
ATOM 2460 O O . PRO A 1 305 ? 11.331 -13.609 -15.859 1.00 89.94 305 PRO A O 1
ATOM 2463 N N . GLY A 1 306 ? 13.312 -14.646 -15.528 1.00 85.44 306 GLY A N 1
ATOM 2464 C CA . GLY A 1 306 ? 14.080 -14.180 -16.691 1.00 85.44 306 GLY A CA 1
ATOM 2465 C C . GLY A 1 306 ? 13.592 -14.611 -18.072 1.00 85.44 306 GLY A C 1
ATOM 2466 O O . GLY A 1 306 ? 14.400 -14.752 -18.980 1.00 85.44 306 GLY A O 1
ATOM 2467 N N . SER A 1 307 ? 12.308 -14.930 -18.234 1.00 87.56 307 SER A N 1
ATOM 2468 C CA . SER A 1 307 ? 11.785 -15.546 -19.455 1.00 87.56 307 SER A CA 1
ATOM 2469 C C . SER A 1 307 ? 10.815 -14.623 -20.175 1.00 87.56 307 SER A C 1
ATOM 2471 O O . SER A 1 307 ? 9.931 -14.045 -19.547 1.00 87.56 307 SER A O 1
ATOM 2473 N N . SER A 1 308 ? 10.892 -14.576 -21.505 1.00 84.06 308 SER A N 1
ATOM 2474 C CA . SER A 1 308 ? 9.890 -13.911 -22.351 1.00 84.06 308 SER A CA 1
ATOM 2475 C C . SER A 1 308 ? 8.495 -14.541 -22.244 1.00 84.06 308 SER A C 1
ATOM 2477 O O . SER A 1 308 ? 7.505 -13.916 -22.616 1.00 84.06 308 SER A O 1
ATOM 2479 N N . LYS A 1 309 ? 8.397 -15.773 -21.720 1.00 87.00 309 LYS A N 1
ATOM 2480 C CA . LYS A 1 309 ? 7.124 -16.460 -21.456 1.00 87.00 309 LYS A CA 1
ATOM 2481 C C . LYS A 1 309 ? 6.526 -16.126 -20.090 1.00 87.00 309 LYS A C 1
ATOM 2483 O O . LYS A 1 309 ? 5.376 -16.491 -19.869 1.00 87.00 309 LYS A O 1
ATOM 2488 N N . ALA A 1 310 ? 7.282 -15.486 -19.195 1.00 90.81 310 ALA A N 1
ATOM 2489 C CA . ALA A 1 310 ? 6.810 -15.145 -17.859 1.00 90.81 310 ALA A CA 1
ATOM 2490 C C . ALA A 1 310 ? 5.796 -13.995 -17.921 1.00 90.81 310 ALA A C 1
ATOM 2492 O O . ALA A 1 310 ? 5.973 -13.036 -18.673 1.00 90.81 310 ALA A O 1
ATOM 2493 N N . ARG A 1 311 ? 4.724 -14.082 -17.135 1.00 93.81 311 ARG A N 1
ATOM 2494 C CA . ARG A 1 311 ? 3.582 -13.161 -17.209 1.00 93.81 311 ARG A CA 1
ATOM 2495 C C . ARG A 1 311 ? 3.218 -12.649 -15.824 1.00 93.81 311 ARG A C 1
ATOM 2497 O O . ARG A 1 311 ? 2.529 -13.320 -15.062 1.00 93.81 311 ARG A O 1
ATOM 2504 N N . LEU A 1 312 ? 3.617 -11.416 -15.504 1.00 93.00 312 LEU A N 1
ATOM 2505 C CA . LEU A 1 312 ? 3.328 -10.810 -14.194 1.00 93.00 312 LEU A CA 1
ATOM 2506 C C . LEU A 1 312 ? 1.816 -10.645 -13.932 1.00 93.00 312 LEU A C 1
ATOM 2508 O O . LEU A 1 312 ? 1.370 -10.681 -12.787 1.00 93.00 312 LEU A O 1
ATOM 2512 N N . TRP A 1 313 ? 0.994 -10.488 -14.970 1.00 94.56 313 TRP A N 1
ATOM 2513 C CA . TRP A 1 313 ? -0.459 -10.373 -14.805 1.00 94.56 313 TRP A CA 1
ATOM 2514 C C . TRP A 1 313 ? -1.144 -11.709 -14.481 1.00 94.56 313 TRP A C 1
ATOM 2516 O O . TRP A 1 313 ? -2.259 -11.702 -13.958 1.00 94.56 313 TRP A O 1
ATOM 2526 N N . MET A 1 314 ? -0.475 -12.848 -14.704 1.00 96.62 314 MET A N 1
ATOM 2527 C CA . MET A 1 314 ? -0.987 -14.160 -14.309 1.00 96.62 314 MET A CA 1
ATOM 2528 C C . MET A 1 314 ? -0.862 -14.338 -12.794 1.00 96.62 314 MET A C 1
ATOM 2530 O O . MET A 1 314 ? 0.234 -14.283 -12.232 1.00 96.62 314 MET A O 1
ATOM 2534 N N . VAL A 1 315 ? -1.997 -14.580 -12.131 1.00 96.00 315 VAL A N 1
ATOM 2535 C CA . VAL A 1 315 ? -2.086 -14.680 -10.663 1.00 96.00 315 VAL A CA 1
ATOM 2536 C C . VAL A 1 315 ? -1.089 -15.692 -10.098 1.00 96.00 315 VAL A C 1
ATOM 2538 O O . VAL A 1 315 ? -0.385 -15.387 -9.139 1.00 96.00 315 VAL A O 1
ATOM 2541 N N . GLU A 1 316 ? -0.995 -16.884 -10.690 1.00 95.25 316 GLU A N 1
ATOM 2542 C CA . GLU A 1 316 ? -0.131 -17.954 -10.180 1.00 95.25 316 GLU A CA 1
ATOM 2543 C C . GLU A 1 316 ? 1.357 -17.587 -10.209 1.00 95.25 316 GLU A C 1
ATOM 2545 O O . GLU A 1 316 ? 2.082 -17.841 -9.245 1.00 95.25 316 GLU A O 1
ATOM 2550 N N . GLU A 1 317 ? 1.822 -16.970 -11.295 1.00 95.88 317 GLU A N 1
ATOM 2551 C CA . GLU A 1 317 ? 3.216 -16.544 -11.436 1.00 95.88 317 GLU A CA 1
ATOM 2552 C C . GLU A 1 317 ? 3.542 -15.391 -10.485 1.00 95.88 317 GLU A C 1
ATOM 2554 O O . GLU A 1 317 ? 4.570 -15.411 -9.797 1.00 95.88 317 GLU A O 1
ATOM 2559 N N . ARG A 1 318 ? 2.634 -14.414 -10.393 1.00 95.62 318 ARG A N 1
ATOM 2560 C CA . ARG A 1 318 ? 2.795 -13.246 -9.525 1.00 95.62 318 ARG A CA 1
ATOM 2561 C C . ARG A 1 318 ? 2.809 -13.619 -8.052 1.00 95.62 318 ARG A C 1
ATOM 2563 O O . ARG A 1 318 ? 3.704 -13.189 -7.331 1.00 95.62 318 ARG A O 1
ATOM 2570 N N . ILE A 1 319 ? 1.877 -14.459 -7.603 1.00 96.38 319 ILE A N 1
ATOM 2571 C CA . ILE A 1 319 ? 1.831 -14.913 -6.206 1.00 96.38 319 ILE A CA 1
ATOM 2572 C C . ILE A 1 319 ? 3.094 -15.701 -5.848 1.00 96.38 319 ILE A C 1
ATOM 2574 O O . ILE A 1 319 ? 3.636 -15.504 -4.762 1.00 96.38 319 ILE A O 1
ATOM 2578 N N . LYS A 1 320 ? 3.631 -16.534 -6.754 1.00 96.44 320 LYS A N 1
ATOM 2579 C CA . LYS A 1 320 ? 4.923 -17.207 -6.523 1.00 96.44 320 LYS A CA 1
ATOM 2580 C C . LYS A 1 320 ? 6.052 -16.196 -6.311 1.00 96.44 320 LYS A C 1
ATOM 2582 O O . LYS A 1 320 ? 6.862 -16.381 -5.407 1.00 96.44 320 LYS A O 1
ATOM 2587 N N . PHE A 1 321 ? 6.113 -15.139 -7.118 1.00 96.31 321 PHE A N 1
ATOM 2588 C CA . PHE A 1 321 ? 7.103 -14.072 -6.956 1.00 96.31 321 PHE A CA 1
ATOM 2589 C C . PHE A 1 321 ? 6.942 -13.317 -5.627 1.00 96.31 321 PHE A C 1
ATOM 2591 O O . PHE A 1 321 ? 7.911 -13.202 -4.875 1.00 96.31 321 PHE A O 1
ATOM 2598 N N . VAL A 1 322 ? 5.721 -12.890 -5.296 1.00 96.69 322 VAL A N 1
ATOM 2599 C CA . VAL A 1 322 ? 5.410 -12.175 -4.047 1.00 96.69 322 VAL A CA 1
ATOM 2600 C C . VAL A 1 322 ? 5.722 -13.032 -2.817 1.00 96.69 322 VAL A C 1
ATOM 2602 O O . VAL A 1 322 ? 6.345 -12.550 -1.874 1.00 96.69 322 VAL A O 1
ATOM 2605 N N . ASN A 1 323 ? 5.380 -14.322 -2.837 1.00 97.19 323 ASN A N 1
ATOM 2606 C CA . ASN A 1 323 ? 5.668 -15.230 -1.726 1.00 97.19 323 ASN A CA 1
ATOM 2607 C C . ASN A 1 323 ? 7.172 -15.477 -1.543 1.00 97.19 323 ASN A C 1
ATOM 2609 O O . ASN A 1 323 ? 7.630 -15.557 -0.405 1.00 97.19 323 ASN A O 1
ATOM 2613 N N . ARG A 1 324 ? 7.961 -15.552 -2.629 1.00 96.31 324 ARG A N 1
ATOM 2614 C CA . ARG A 1 324 ? 9.433 -15.624 -2.524 1.00 96.31 324 ARG A CA 1
ATOM 2615 C C . ARG A 1 324 ? 10.005 -14.368 -1.871 1.00 96.31 324 ARG A C 1
ATOM 2617 O O . ARG A 1 324 ? 10.836 -14.473 -0.975 1.00 96.31 324 ARG A O 1
ATOM 2624 N N . ALA A 1 325 ? 9.527 -13.197 -2.285 1.00 96.31 325 ALA A N 1
ATOM 2625 C CA . ALA A 1 325 ? 9.902 -11.923 -1.685 1.00 96.31 325 ALA A CA 1
ATOM 2626 C C . ALA A 1 325 ? 9.546 -11.849 -0.189 1.00 96.31 325 ALA A C 1
ATOM 2628 O O . ALA A 1 325 ? 10.378 -11.438 0.620 1.00 96.31 325 ALA A O 1
ATOM 2629 N N . ALA A 1 326 ? 8.344 -12.293 0.188 1.00 97.69 326 ALA A N 1
ATOM 2630 C CA . ALA A 1 326 ? 7.908 -12.355 1.581 1.00 97.69 326 ALA A CA 1
ATOM 2631 C C . ALA A 1 326 ? 8.773 -13.306 2.420 1.00 97.69 326 ALA A C 1
ATOM 2633 O O . ALA A 1 326 ? 9.224 -12.933 3.503 1.00 97.69 326 ALA A O 1
ATOM 2634 N N . ALA A 1 327 ? 9.067 -14.501 1.897 1.00 97.00 327 ALA A N 1
ATOM 2635 C CA . ALA A 1 327 ? 9.956 -15.456 2.552 1.00 97.00 327 ALA A CA 1
ATOM 2636 C C . ALA A 1 327 ? 11.359 -14.866 2.748 1.00 97.00 327 ALA A C 1
ATOM 2638 O O . ALA A 1 327 ? 11.900 -14.932 3.851 1.00 97.00 327 ALA A O 1
ATOM 2639 N N . ARG A 1 328 ? 11.912 -14.206 1.717 1.00 97.06 328 ARG A N 1
ATOM 2640 C CA . ARG A 1 328 ? 13.223 -13.552 1.809 1.00 97.06 328 ARG A CA 1
ATOM 2641 C C . ARG A 1 328 ? 13.232 -12.427 2.840 1.00 97.06 328 ARG A C 1
ATOM 2643 O O . ARG A 1 328 ? 14.173 -12.324 3.619 1.00 97.06 328 ARG A O 1
ATOM 2650 N N . PHE A 1 329 ? 12.193 -11.596 2.876 1.00 97.81 329 PHE A N 1
ATOM 2651 C CA . PHE A 1 329 ? 12.068 -10.543 3.884 1.00 97.81 329 PHE A CA 1
ATOM 2652 C C . PHE A 1 329 ? 12.048 -11.120 5.303 1.00 97.81 329 PHE A C 1
ATOM 2654 O O . PHE A 1 329 ? 12.796 -10.660 6.165 1.00 97.81 329 PHE A O 1
ATOM 2661 N N . SER A 1 330 ? 11.264 -12.175 5.525 1.00 97.00 330 SER A N 1
ATOM 2662 C CA . SER A 1 330 ? 11.179 -12.835 6.828 1.00 97.00 330 SER A CA 1
ATOM 2663 C C . SER A 1 330 ? 12.490 -13.521 7.243 1.00 97.00 330 SER A C 1
ATOM 2665 O O . SER A 1 330 ? 12.861 -13.485 8.419 1.00 97.00 330 SER A O 1
ATOM 2667 N N . GLU A 1 331 ? 13.231 -14.100 6.294 1.00 97.12 331 GLU A N 1
ATOM 2668 C CA . GLU A 1 331 ? 14.574 -14.646 6.523 1.00 97.12 331 GLU A CA 1
ATOM 2669 C C . GLU A 1 331 ? 15.552 -13.547 6.967 1.00 97.12 331 GLU A C 1
ATOM 2671 O O . GLU A 1 331 ? 16.201 -13.677 8.004 1.00 97.12 331 GLU A O 1
ATOM 2676 N N . LEU A 1 332 ? 15.598 -12.422 6.245 1.00 96.75 332 LEU A N 1
ATOM 2677 C CA . LEU A 1 332 ? 16.480 -11.296 6.570 1.00 96.75 332 LEU A CA 1
ATOM 2678 C C . LEU A 1 332 ? 16.169 -10.692 7.946 1.00 96.75 332 LEU A C 1
ATOM 2680 O O . LEU A 1 332 ? 17.087 -10.320 8.673 1.00 96.75 332 LEU A O 1
ATOM 2684 N N . LEU A 1 333 ? 14.890 -10.619 8.330 1.00 96.75 333 LEU A N 1
ATOM 2685 C CA . LEU A 1 333 ? 14.472 -10.128 9.649 1.00 96.75 333 LEU A CA 1
ATOM 2686 C C . LEU A 1 333 ? 14.848 -11.064 10.808 1.00 96.75 333 LEU A C 1
ATOM 2688 O O . LEU A 1 333 ? 14.884 -10.612 11.959 1.00 96.75 333 LEU A O 1
ATOM 2692 N N . ARG A 1 334 ? 15.092 -12.347 10.521 1.00 95.81 334 ARG A N 1
ATOM 2693 C CA . ARG A 1 334 ? 15.556 -13.362 11.480 1.00 95.81 334 ARG A CA 1
ATOM 2694 C C . ARG A 1 334 ? 17.080 -13.537 11.466 1.00 95.81 334 ARG A C 1
ATOM 2696 O O . ARG A 1 334 ? 17.626 -14.090 12.416 1.00 95.81 334 ARG A O 1
ATOM 2703 N N . GLY A 1 335 ? 17.744 -13.081 10.406 1.00 95.31 335 GLY A N 1
ATOM 2704 C CA . GLY A 1 335 ? 19.181 -13.210 10.189 1.00 95.31 335 GLY A CA 1
ATOM 2705 C C . GLY A 1 335 ? 20.015 -12.012 10.652 1.00 95.31 335 GLY A C 1
ATOM 2706 O O . GLY A 1 335 ? 19.541 -11.076 11.301 1.00 95.31 335 GLY A O 1
ATOM 2707 N N . LYS A 1 336 ? 21.296 -12.039 10.271 1.00 95.62 336 LYS A N 1
ATOM 2708 C CA . LYS A 1 336 ? 22.290 -10.991 10.573 1.00 95.62 336 LYS A CA 1
ATOM 2709 C C . LYS A 1 336 ? 22.048 -9.695 9.790 1.00 95.62 336 LYS A C 1
ATOM 2711 O O . LYS A 1 336 ? 22.564 -8.643 10.155 1.00 95.62 336 LYS A O 1
ATOM 2716 N N . GLU A 1 337 ? 21.267 -9.762 8.716 1.00 95.88 337 GLU A N 1
ATOM 2717 C CA . GLU A 1 337 ? 20.945 -8.650 7.822 1.00 95.88 337 GLU A CA 1
ATOM 2718 C C . GLU A 1 337 ? 19.822 -7.753 8.354 1.00 95.88 337 GLU A C 1
ATOM 2720 O O . GLU A 1 337 ? 19.599 -6.672 7.802 1.00 95.88 337 GLU A O 1
ATOM 2725 N N . ARG A 1 338 ? 19.138 -8.149 9.435 1.00 96.12 338 ARG A N 1
ATOM 2726 C CA . ARG A 1 338 ? 18.045 -7.381 10.042 1.00 96.12 338 ARG A CA 1
ATOM 2727 C C . ARG A 1 338 ? 18.370 -5.886 10.222 1.00 96.12 338 ARG A C 1
ATOM 2729 O O . ARG A 1 338 ? 17.542 -5.080 9.793 1.00 96.12 338 ARG A O 1
ATOM 2736 N N . PRO A 1 339 ? 19.547 -5.469 10.742 1.00 96.00 339 PRO A N 1
ATOM 2737 C CA . PRO A 1 339 ? 19.867 -4.047 10.886 1.00 96.00 339 PRO A CA 1
ATOM 2738 C C . PRO A 1 339 ? 19.898 -3.282 9.552 1.00 96.00 339 PRO A C 1
ATOM 2740 O O . PRO A 1 339 ? 19.573 -2.097 9.508 1.00 96.00 339 PRO A O 1
ATOM 2743 N N . LEU A 1 340 ? 20.260 -3.940 8.443 1.00 95.00 340 LEU A N 1
ATOM 2744 C CA . LEU A 1 340 ? 20.265 -3.325 7.109 1.00 95.00 340 LEU A CA 1
ATOM 2745 C C . LEU A 1 340 ? 18.842 -3.085 6.593 1.00 95.00 340 LEU A C 1
ATOM 2747 O O . LEU A 1 340 ? 18.564 -2.047 5.983 1.00 95.00 340 LEU A O 1
ATOM 2751 N N . VAL A 1 341 ? 17.949 -4.042 6.848 1.00 96.62 341 VAL A N 1
ATOM 2752 C CA . VAL A 1 341 ? 16.527 -3.945 6.501 1.00 96.62 341 VAL A CA 1
ATOM 2753 C C . VAL A 1 341 ? 15.848 -2.866 7.345 1.00 96.62 341 VAL A C 1
ATOM 2755 O O . VAL A 1 341 ? 15.176 -1.995 6.794 1.00 96.62 341 VAL A O 1
ATOM 2758 N N . GLU A 1 342 ? 16.097 -2.853 8.657 1.00 97.31 342 GLU A N 1
ATOM 2759 C CA . GLU A 1 342 ? 15.600 -1.826 9.583 1.00 97.31 342 GLU A CA 1
ATOM 2760 C C . GLU A 1 342 ? 16.065 -0.427 9.183 1.00 97.31 342 GLU A C 1
ATOM 2762 O O . GLU A 1 342 ? 15.240 0.477 9.052 1.00 97.31 342 GLU A O 1
ATOM 2767 N N . LYS A 1 343 ? 17.360 -0.255 8.888 1.00 96.50 343 LYS A N 1
ATOM 2768 C CA . LYS A 1 343 ? 17.904 1.020 8.401 1.00 96.50 343 LYS A CA 1
ATOM 2769 C C . LYS A 1 343 ? 17.234 1.466 7.102 1.00 96.50 343 LYS A C 1
ATOM 2771 O O . LYS A 1 343 ? 16.961 2.650 6.919 1.00 96.50 343 LYS A O 1
ATOM 2776 N N . SER A 1 344 ? 16.947 0.530 6.201 1.00 97.50 344 SER A N 1
ATOM 2777 C CA . SER A 1 344 ? 16.251 0.846 4.953 1.00 97.50 344 SER A CA 1
ATOM 2778 C C . SER A 1 344 ? 14.812 1.307 5.205 1.00 97.50 344 SER A C 1
ATOM 2780 O O . SER A 1 344 ? 14.392 2.309 4.631 1.00 97.50 344 SER A O 1
ATOM 2782 N N . LEU A 1 345 ? 14.077 0.643 6.101 1.00 98.00 345 LEU A N 1
ATOM 2783 C CA . LEU A 1 345 ? 12.727 1.063 6.491 1.00 98.00 345 LEU A CA 1
ATOM 2784 C C . LEU A 1 345 ? 12.732 2.410 7.219 1.00 98.00 345 LEU A C 1
ATOM 2786 O O . LEU A 1 345 ? 11.849 3.225 6.973 1.00 98.00 345 LEU A O 1
ATOM 2790 N N . GLN A 1 346 ? 13.743 2.696 8.042 1.00 97.69 346 GLN A N 1
ATOM 2791 C CA . GLN A 1 346 ? 13.922 4.013 8.660 1.00 97.69 346 GLN A CA 1
ATOM 2792 C C . GLN A 1 346 ? 14.102 5.109 7.602 1.00 97.69 346 GLN A C 1
ATOM 2794 O O . GLN A 1 346 ? 13.375 6.099 7.636 1.00 97.69 346 GLN A O 1
ATOM 2799 N N . ILE A 1 347 ? 14.983 4.903 6.614 1.00 97.56 347 ILE A N 1
ATOM 2800 C CA . ILE A 1 347 ? 15.179 5.849 5.501 1.00 97.56 347 ILE A CA 1
ATOM 2801 C C . ILE A 1 347 ? 13.864 6.082 4.742 1.00 97.56 347 ILE A C 1
ATOM 2803 O O . ILE A 1 347 ? 13.499 7.230 4.486 1.00 97.56 347 ILE A O 1
ATOM 2807 N N . ILE A 1 348 ? 13.134 5.008 4.421 1.00 97.81 348 ILE A N 1
ATOM 2808 C CA . ILE A 1 348 ? 11.833 5.097 3.740 1.00 97.81 348 ILE A CA 1
ATOM 2809 C C . ILE A 1 348 ? 10.814 5.856 4.604 1.00 97.81 348 ILE A C 1
ATOM 2811 O O . ILE A 1 348 ? 10.088 6.710 4.099 1.00 97.81 348 ILE A O 1
ATOM 2815 N N . SER A 1 349 ? 10.780 5.605 5.917 1.00 97.50 349 SER A N 1
ATOM 2816 C CA . SER A 1 349 ? 9.849 6.260 6.849 1.00 97.50 349 SER A CA 1
ATOM 2817 C C . SER A 1 349 ? 10.037 7.776 6.937 1.00 97.50 349 SER A C 1
ATOM 2819 O O . SER A 1 349 ? 9.072 8.505 7.180 1.00 97.50 349 SER A O 1
ATOM 2821 N N . SER A 1 350 ? 11.259 8.252 6.689 1.00 95.25 350 SER A N 1
ATOM 2822 C CA . SER A 1 350 ? 11.613 9.673 6.630 1.00 95.25 350 SER A CA 1
ATOM 2823 C C . SER A 1 350 ? 11.334 10.311 5.260 1.00 95.25 350 SER A C 1
ATOM 2825 O O . SER A 1 350 ? 11.734 11.448 5.033 1.00 95.25 350 SER A O 1
ATOM 2827 N N . GLY A 1 351 ? 10.664 9.601 4.343 1.00 89.75 351 GLY A N 1
ATOM 2828 C CA . GLY A 1 351 ? 10.366 10.070 2.983 1.00 89.75 351 GLY A CA 1
ATOM 2829 C C . GLY A 1 351 ? 11.507 9.859 1.981 1.00 89.75 351 GLY A C 1
ATOM 2830 O O . GLY A 1 351 ? 11.405 10.290 0.833 1.00 89.75 351 GLY A O 1
ATOM 2831 N N . GLY A 1 352 ? 12.588 9.196 2.398 1.00 85.12 352 GLY A N 1
ATOM 2832 C CA . GLY A 1 352 ? 13.702 8.839 1.530 1.00 85.12 352 GLY A CA 1
ATOM 2833 C C . GLY A 1 352 ? 13.452 7.561 0.725 1.00 85.12 352 GLY A C 1
ATOM 2834 O O . GLY A 1 352 ? 12.396 6.935 0.771 1.00 85.12 352 GLY A O 1
ATOM 2835 N N . GLY A 1 353 ? 14.480 7.141 -0.004 1.00 70.62 353 GLY A N 1
ATOM 2836 C CA . GLY A 1 353 ? 14.578 5.792 -0.552 1.00 70.62 353 GLY A CA 1
ATOM 2837 C C . GLY A 1 353 ? 13.966 5.535 -1.936 1.00 70.62 353 GLY A C 1
ATOM 2838 O O . GLY A 1 353 ? 13.885 4.394 -2.383 1.00 70.62 353 GLY A O 1
ATOM 2839 N N . VAL A 1 354 ? 13.553 6.597 -2.628 1.00 65.38 354 VAL A N 1
ATOM 2840 C CA . VAL A 1 354 ? 13.193 6.577 -4.055 1.00 65.38 354 VAL A CA 1
ATOM 2841 C C . VAL A 1 354 ? 14.282 7.346 -4.811 1.00 65.38 354 VAL A C 1
ATOM 2843 O O . VAL A 1 354 ? 14.058 8.476 -5.255 1.00 65.38 354 VAL A O 1
ATOM 2846 N N . VAL A 1 355 ? 15.491 6.767 -4.809 1.00 50.84 355 VAL A N 1
ATOM 2847 C CA . VAL A 1 355 ? 16.732 7.294 -5.408 1.00 50.84 355 VAL A CA 1
ATOM 2848 C C . VAL A 1 355 ? 17.548 6.157 -6.019 1.00 50.84 355 VAL A C 1
ATOM 2850 O O . VAL A 1 355 ? 17.501 5.022 -5.472 1.00 50.84 355 VAL A O 1
#

Sequence (355 aa):
MLARYVPGTTNPYFSIHKYHGIPVNRNIRQPEEWKTKGYVAMNGKAYRGVTVELLTAEHLWETFQKEAEDLIKVNGKFIENDIERNRRINAAYAKLWLADNRFQWAGLAAFASKQVGCGLLHAHGLSEQSKKELRSVIQVAGNNTEAAGMGVGPAVIRNEAEFMYERLGFGNKCLFLDIYPLHRFYMERGIDELTKYLFAREKIKTRVAWDAGGLLDFGKPFREIRRGFDLIEAKNIDESVQILARHEQINILQAILYNDPYMQKALSANQFAWANGFPSGFYMEIQLTLSAQCKAKEGLTSYFPGSSKARLWMVEERIKFVNRAAARFSELLRGKERPLVEKSLQIISSGGGVV